Protein AF-A0A7C6TYR4-F1 (afdb_monomer)

Foldseek 3Di:
DPFDDPVRLVVLLVLQLQQKWWKFFDQQPFGDAIAIWGFADWDDDPPQKIKTKTKFFLVRHVNGLWIWIQGPVRDTWTWDKARDDCDPPRPRRMIMIITMDNDDTDHAHLCCLPPVDFDDDDWFFKKKWWWQADDPVRRGDIWPTWTQHDDDQFKGFIQTDDHGGSGNTFMATSVSHTFFGWDWDWDQDPNDTDTDTIIGGGSNNVSVCCVVCVVVPDADQQWDKDFPVVVQPDPQCVVRNPVSPPDHLCLKDPPPDAAIFGSDGGCVHQCPPFDDGSWGWQDKCNFGHRGPVSVCVSCPDPDAQDKIWTFTWGQDPVVRDIDTDITIGHRD

Sequence (332 aa):
RPKPTELEYQAMVEDLKLSTVTLIGYYMEFQFSLGSGMIFDKQPSKDGMYYYYVITNNHVVQSMTHVIVRTQQGNDEVGDIYAFPILETDKDDIAIIRFESAYDYPIIPILPYHDNQPIKLSIGQHVFAIGTPIQLDNFNLVSNLGIISDLNTFYISHTANINPGNSGGPLFSYDGTFIGINTQRVEVVDGETIYLVGDAIPANKAASIIRTRIKEVTPKLGIVIVPYDEFVAIDYEQDFGEKGEGFDPYDHLPKDAFGVVIIEVNSTRPSYGIIQRYDLIQKVNGIEVKNNTDVMNALGTIESGKTYQFEVVRFNEETNAFDTLQLEVVIP

pLDDT: mean 87.2, std 10.59, range [39.59, 98.62]

Secondary structure (DSSP, 8-state):
-PPPPHHHHHHHHHHHHTTEEEEEEEETTEEEEEEEEEEEEEEE-STT-EEEEEEE-HHHHTT-SEEEEEETTS-EEEEEEEEPP-BTTB----EEEEEEESS-------HHHHH--PPPP-TT-EEEEEE--SSTTSTTEEPPPEEEEEE-SS-EEE-S---TT-TTSEEEETTS-EEEEEEEEEEEETTEEEEEEEEEEEHHHHHHHHHHHGGG------EEEEEHHHHTT--HHHHHGGGTTT--GGGTS-TT--SEEEEEE-TTSTTBTTB-TT-EEEEETTEE-SSHHHHHHHH-S--TT-EEEEEEEEEETTTTEEEEEEEEEE--

Mean predicted aligned error: 7.5 Å

Structure (mmCIF, N/CA/C/O backbone):
data_AF-A0A7C6TYR4-F1
#
_entry.id   AF-A0A7C6TYR4-F1
#
loop_
_atom_site.group_PDB
_atom_site.id
_atom_site.type_symbol
_atom_site.label_atom_id
_atom_site.label_alt_id
_atom_site.label_comp_id
_atom_site.label_asym_id
_atom_site.label_entity_id
_atom_site.label_seq_id
_atom_site.pdbx_PDB_ins_code
_atom_site.Cartn_x
_atom_site.Cartn_y
_atom_site.Cartn_z
_atom_site.occupancy
_atom_site.B_iso_or_equiv
_atom_site.auth_seq_id
_atom_site.auth_comp_id
_atom_site.auth_asym_id
_atom_site.auth_atom_id
_atom_site.pdbx_PDB_model_num
ATOM 1 N N . ARG A 1 1 ? 19.433 -9.603 -26.015 1.00 55.12 1 ARG A N 1
ATOM 2 C CA . ARG A 1 1 ? 18.654 -10.363 -27.030 1.00 55.12 1 ARG A CA 1
ATOM 3 C C . ARG A 1 1 ? 18.623 -9.560 -28.337 1.00 55.12 1 ARG A C 1
ATOM 5 O O . ARG A 1 1 ? 18.984 -8.387 -28.268 1.00 55.12 1 ARG A O 1
ATOM 12 N N . PRO A 1 2 ? 18.302 -10.140 -29.514 1.00 64.69 2 PRO A N 1
ATOM 13 C CA . PRO A 1 2 ? 18.044 -9.335 -30.714 1.00 64.69 2 PRO A CA 1
ATOM 14 C C . PRO A 1 2 ? 16.911 -8.335 -30.448 1.00 64.69 2 PRO A C 1
ATOM 16 O O . PRO A 1 2 ? 16.045 -8.594 -29.615 1.00 64.69 2 PRO A O 1
ATOM 19 N N . LYS A 1 3 ? 16.961 -7.179 -31.118 1.00 71.12 3 LYS A N 1
ATOM 20 C CA . LYS A 1 3 ? 15.950 -6.126 -30.983 1.00 71.12 3 LYS A CA 1
ATOM 21 C C . LYS A 1 3 ? 14.588 -6.680 -31.450 1.00 71.12 3 LYS A C 1
ATOM 23 O O . LYS A 1 3 ? 14.558 -7.176 -32.578 1.00 71.12 3 LYS A O 1
ATOM 28 N N . PRO A 1 4 ? 13.510 -6.621 -30.643 1.00 78.88 4 PRO A N 1
ATOM 29 C CA . PRO A 1 4 ? 12.184 -7.035 -31.096 1.00 78.88 4 PRO A CA 1
ATOM 30 C C . PRO A 1 4 ? 11.742 -6.227 -32.321 1.00 78.88 4 PRO A C 1
ATOM 32 O O . PRO A 1 4 ? 12.123 -5.064 -32.495 1.00 78.88 4 PRO A O 1
ATOM 35 N N . THR A 1 5 ? 10.938 -6.854 -33.176 1.00 86.31 5 THR A N 1
ATOM 36 C CA . THR A 1 5 ? 10.133 -6.144 -34.175 1.00 86.31 5 THR A CA 1
ATOM 37 C C . THR A 1 5 ? 9.121 -5.233 -33.480 1.00 86.31 5 THR A C 1
ATOM 39 O O . THR A 1 5 ? 8.824 -5.405 -32.301 1.00 86.31 5 THR A O 1
ATOM 42 N N . GLU A 1 6 ? 8.550 -4.273 -34.209 1.00 85.56 6 GLU A N 1
ATOM 43 C CA . GLU A 1 6 ? 7.531 -3.381 -33.640 1.00 85.56 6 GLU A CA 1
ATOM 44 C C . GLU A 1 6 ? 6.328 -4.165 -33.095 1.00 85.56 6 GLU A C 1
ATOM 46 O O . GLU A 1 6 ? 5.860 -3.894 -31.998 1.00 85.56 6 GLU A O 1
ATOM 51 N N . LEU A 1 7 ? 5.869 -5.193 -33.816 1.00 88.50 7 LEU A N 1
ATOM 52 C CA . LEU A 1 7 ? 4.741 -6.015 -33.377 1.00 88.50 7 LEU A CA 1
ATOM 53 C C . LEU A 1 7 ? 5.070 -6.818 -32.110 1.00 88.50 7 LEU A C 1
ATOM 55 O O . LEU A 1 7 ? 4.246 -6.887 -31.203 1.00 88.50 7 LEU A O 1
ATOM 59 N N . GLU A 1 8 ? 6.270 -7.399 -32.034 1.00 89.12 8 GLU A N 1
ATOM 60 C CA . GLU A 1 8 ? 6.735 -8.105 -30.832 1.00 89.12 8 GLU A CA 1
ATOM 61 C C . GLU A 1 8 ? 6.879 -7.150 -29.644 1.00 89.12 8 GLU A C 1
ATOM 63 O O . GLU A 1 8 ? 6.535 -7.518 -28.525 1.00 89.12 8 GLU A O 1
ATOM 68 N N . TYR A 1 9 ? 7.347 -5.922 -29.884 1.00 88.81 9 TYR A N 1
ATOM 69 C CA . TYR A 1 9 ? 7.448 -4.894 -28.854 1.00 88.81 9 TYR A CA 1
ATOM 70 C C . TYR A 1 9 ? 6.066 -4.508 -28.316 1.00 88.81 9 TYR A C 1
ATOM 72 O O . TYR A 1 9 ? 5.871 -4.520 -27.104 1.00 88.81 9 TYR A O 1
ATOM 80 N N . GLN A 1 10 ? 5.094 -4.234 -29.191 1.00 89.69 10 GLN A N 1
ATOM 81 C CA . GLN A 1 10 ? 3.734 -3.882 -28.772 1.00 89.69 10 GLN A CA 1
ATOM 82 C C . GLN A 1 10 ? 3.059 -5.025 -28.002 1.00 89.69 10 GLN A C 1
ATOM 84 O O . GLN A 1 10 ? 2.484 -4.787 -26.945 1.00 89.69 10 GLN A O 1
ATOM 89 N N . ALA A 1 11 ? 3.180 -6.269 -28.477 1.00 91.75 11 ALA A N 1
ATOM 90 C CA . ALA A 1 11 ? 2.625 -7.431 -27.782 1.00 91.75 11 ALA A CA 1
ATOM 91 C C . ALA A 1 11 ? 3.249 -7.620 -26.389 1.00 91.75 11 ALA A C 1
ATOM 93 O O . ALA A 1 11 ? 2.534 -7.769 -25.404 1.00 91.75 11 ALA A O 1
ATOM 94 N N . MET A 1 12 ? 4.578 -7.530 -26.296 1.00 93.75 12 MET A N 1
ATOM 95 C CA . MET A 1 12 ? 5.297 -7.596 -25.023 1.00 93.75 12 MET A CA 1
ATOM 96 C C . MET A 1 12 ? 4.847 -6.493 -24.059 1.00 93.75 12 MET A C 1
ATOM 98 O O . MET A 1 12 ? 4.671 -6.744 -22.873 1.00 93.75 12 MET A O 1
ATOM 102 N N . VAL A 1 13 ? 4.673 -5.265 -24.548 1.00 92.75 13 VAL A N 1
ATOM 103 C CA . VAL A 1 13 ? 4.229 -4.139 -23.723 1.00 92.75 13 VAL A CA 1
ATOM 104 C C . VAL A 1 13 ? 2.817 -4.368 -23.181 1.00 92.75 13 VAL A C 1
ATOM 106 O O . VAL A 1 13 ? 2.594 -4.114 -22.000 1.00 92.75 13 VAL A O 1
ATOM 109 N N . GLU A 1 14 ? 1.886 -4.876 -23.992 1.00 91.94 14 GLU A N 1
ATOM 110 C CA . GLU A 1 14 ? 0.538 -5.216 -23.517 1.00 91.94 14 GLU A CA 1
ATOM 111 C C . GLU A 1 14 ? 0.560 -6.309 -22.442 1.00 91.94 14 GLU A C 1
ATOM 113 O O . GLU A 1 14 ? -0.128 -6.173 -21.433 1.00 91.94 14 GLU A O 1
ATOM 118 N N . ASP A 1 15 ? 1.411 -7.328 -22.583 1.00 92.19 15 ASP A N 1
ATOM 119 C CA . ASP A 1 15 ? 1.568 -8.364 -21.556 1.00 92.19 15 ASP A CA 1
ATOM 120 C C . ASP A 1 15 ? 2.122 -7.788 -20.238 1.00 92.19 15 ASP A C 1
ATOM 122 O O . ASP A 1 15 ? 1.647 -8.128 -19.154 1.00 92.19 15 ASP A O 1
ATOM 126 N N . LEU A 1 16 ? 3.103 -6.879 -20.308 1.00 94.19 16 LEU A N 1
ATOM 127 C CA . LEU A 1 16 ? 3.701 -6.246 -19.123 1.00 94.19 16 LEU A CA 1
ATOM 128 C C . LEU A 1 16 ? 2.722 -5.321 -18.385 1.00 94.19 16 LEU A C 1
ATOM 130 O O . LEU A 1 16 ? 2.797 -5.191 -17.157 1.00 94.19 16 LEU A O 1
ATOM 134 N N . LYS A 1 17 ? 1.784 -4.690 -19.102 1.00 93.12 17 LYS A N 1
ATOM 135 C CA . LYS A 1 17 ? 0.736 -3.871 -18.477 1.00 93.12 17 LYS A CA 1
ATOM 136 C C . LYS A 1 17 ? -0.173 -4.700 -17.567 1.00 93.12 17 LYS A C 1
ATOM 138 O O . LYS A 1 17 ? -0.639 -4.155 -16.568 1.00 93.12 17 LYS A O 1
ATOM 143 N N . LEU A 1 18 ? -0.378 -5.993 -17.849 1.00 92.69 18 LEU A N 1
ATOM 144 C CA . LEU A 1 18 ? -1.301 -6.842 -17.080 1.00 92.69 18 LEU A CA 1
ATOM 145 C C . LEU A 1 18 ? -0.809 -7.095 -15.650 1.00 92.69 18 LEU A C 1
ATOM 147 O O . LEU A 1 18 ? -1.617 -7.351 -14.759 1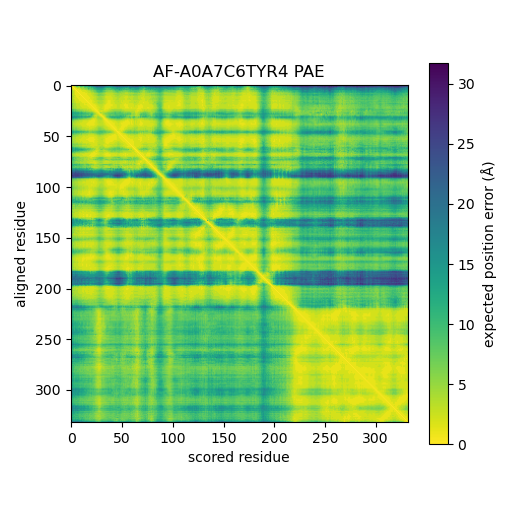.00 92.69 18 LEU A O 1
ATOM 151 N N . SER A 1 19 ? 0.503 -6.998 -15.425 1.00 94.50 19 SER A N 1
ATOM 152 C CA . SER A 1 19 ? 1.132 -7.066 -14.100 1.00 94.50 19 SER A CA 1
ATOM 153 C C . SER A 1 19 ? 1.354 -5.698 -13.457 1.00 94.50 19 SER A C 1
ATOM 155 O O . SER A 1 19 ? 1.846 -5.631 -12.331 1.00 94.50 19 SER A O 1
ATOM 157 N N . THR A 1 20 ? 1.035 -4.605 -14.151 1.00 94.38 20 THR A N 1
ATOM 158 C CA . THR A 1 20 ? 1.103 -3.252 -13.589 1.00 94.38 20 THR A CA 1
ATOM 159 C C . THR A 1 20 ? -0.261 -2.891 -13.008 1.00 94.38 20 THR A C 1
ATOM 161 O O . THR A 1 20 ? -1.301 -3.166 -13.608 1.00 94.38 20 THR A O 1
ATOM 164 N N . VAL A 1 21 ? -0.274 -2.300 -11.819 1.00 94.06 21 VAL A N 1
ATOM 165 C CA . VAL A 1 21 ? -1.504 -1.948 -11.102 1.00 94.06 21 VAL A CA 1
ATOM 166 C C . VAL A 1 21 ? -1.517 -0.475 -10.738 1.00 94.06 21 VAL A C 1
ATOM 168 O O . VAL A 1 21 ? -0.473 0.107 -10.440 1.00 94.06 21 VAL A O 1
ATOM 171 N N . THR A 1 22 ? -2.712 0.102 -10.699 1.00 92.69 22 THR A N 1
ATOM 172 C CA . THR A 1 22 ? -2.942 1.413 -10.092 1.00 92.69 22 THR A CA 1
ATOM 173 C C . THR A 1 22 ? -3.243 1.233 -8.619 1.00 92.69 22 THR A C 1
ATOM 175 O O . THR A 1 22 ? -4.045 0.384 -8.235 1.00 92.69 22 THR A O 1
ATOM 178 N N . LEU A 1 23 ? -2.626 2.070 -7.801 1.00 91.38 23 LEU A N 1
ATOM 179 C CA . LEU A 1 23 ? -2.849 2.135 -6.369 1.00 91.38 23 LEU A CA 1
ATOM 180 C C . LEU A 1 23 ? -3.659 3.385 -6.066 1.00 91.38 23 LEU A C 1
ATOM 182 O O . LEU A 1 23 ? -3.195 4.500 -6.305 1.00 91.38 23 LEU A O 1
ATOM 186 N N . ILE A 1 24 ? -4.868 3.191 -5.557 1.00 88.25 24 ILE A N 1
ATOM 187 C CA . ILE A 1 24 ? -5.759 4.271 -5.146 1.00 88.25 24 ILE A CA 1
ATOM 188 C C . ILE A 1 24 ? -5.741 4.311 -3.627 1.00 88.25 24 ILE A C 1
ATOM 190 O O . ILE A 1 24 ? -6.210 3.387 -2.963 1.00 88.25 24 ILE A O 1
ATOM 194 N N . GLY A 1 25 ? -5.137 5.362 -3.093 1.00 84.88 25 GLY A N 1
ATOM 195 C CA . GLY A 1 25 ? -4.937 5.538 -1.669 1.00 84.88 25 GLY A CA 1
ATOM 196 C C . GLY A 1 25 ? -6.060 6.299 -1.016 1.00 84.88 25 GLY A C 1
ATOM 197 O O . GLY A 1 25 ? -6.462 7.356 -1.508 1.00 84.88 25 GLY A O 1
ATOM 198 N N . TYR A 1 26 ? -6.481 5.800 0.135 1.00 82.19 26 TYR A N 1
ATOM 199 C CA . TYR A 1 26 ? -7.509 6.418 0.949 1.00 82.19 26 TYR A CA 1
ATOM 200 C C . TYR A 1 26 ? -6.983 6.685 2.351 1.00 82.19 26 TYR A C 1
ATOM 202 O O . TYR A 1 26 ? -6.320 5.837 2.959 1.00 82.19 26 TYR A O 1
ATOM 210 N N . TYR A 1 27 ? -7.314 7.855 2.880 1.00 80.44 27 TYR A N 1
ATOM 211 C CA . TYR A 1 27 ? -7.287 8.112 4.309 1.00 80.44 27 TYR A CA 1
ATOM 212 C C . TYR A 1 27 ? -8.732 8.091 4.798 1.00 80.44 27 TYR A C 1
ATOM 214 O O . TYR A 1 27 ? -9.521 8.929 4.369 1.00 80.44 27 TYR A O 1
ATOM 222 N N . MET A 1 28 ? -9.099 7.108 5.626 1.00 81.00 28 MET A N 1
ATOM 223 C CA . MET A 1 28 ? -10.504 6.820 5.937 1.00 81.00 28 MET A CA 1
ATOM 224 C C . MET A 1 28 ? -11.298 6.594 4.642 1.00 81.00 28 MET A C 1
ATOM 226 O O . MET A 1 28 ? -10.967 5.713 3.857 1.00 81.00 28 MET A O 1
ATOM 230 N N . GLU A 1 29 ? -12.311 7.412 4.379 1.00 77.75 29 GLU A N 1
ATOM 231 C CA . GLU A 1 29 ? -13.099 7.418 3.144 1.00 77.75 29 GLU A CA 1
ATOM 232 C C . GLU A 1 29 ? -12.621 8.430 2.104 1.00 77.75 29 GLU A C 1
ATOM 234 O O . GLU A 1 29 ? -13.081 8.430 0.960 1.00 77.75 29 GLU A O 1
ATOM 239 N N . PHE A 1 30 ? -11.653 9.269 2.458 1.00 79.69 30 PHE A N 1
ATOM 240 C CA . PHE A 1 30 ? -11.164 10.315 1.583 1.00 79.69 30 PHE A CA 1
ATOM 241 C C . PHE A 1 30 ? -10.085 9.754 0.667 1.00 79.69 30 PHE A C 1
ATOM 243 O O . PHE A 1 30 ? -8.964 9.455 1.083 1.00 79.69 30 PHE A O 1
ATOM 250 N N . GLN A 1 31 ? -10.409 9.629 -0.622 1.00 78.75 31 GLN A N 1
ATOM 251 C CA . GLN A 1 31 ? -9.391 9.349 -1.632 1.00 78.75 31 GLN A CA 1
ATOM 252 C C . GLN A 1 31 ? -8.350 10.474 -1.608 1.00 78.75 31 GLN A C 1
ATOM 254 O O . GLN A 1 31 ? -8.694 11.631 -1.870 1.00 78.75 31 GLN A O 1
ATOM 259 N N . PHE A 1 32 ? -7.097 10.109 -1.353 1.00 72.19 32 PHE A N 1
ATOM 260 C CA . PHE A 1 32 ? -6.009 11.036 -1.048 1.00 72.19 32 PHE A CA 1
ATOM 261 C C . PHE A 1 32 ? -4.815 10.908 -2.007 1.00 72.19 32 PHE A C 1
ATOM 263 O O . PHE A 1 32 ? -4.090 11.874 -2.221 1.00 72.19 32 PHE A O 1
ATOM 270 N N . SER A 1 33 ? -4.597 9.736 -2.612 1.00 77.69 33 SER A N 1
ATOM 271 C CA . SER A 1 33 ? -3.386 9.469 -3.401 1.00 77.69 33 SER A CA 1
ATOM 272 C C . SER A 1 33 ? -3.647 8.555 -4.600 1.00 77.69 33 SER A C 1
ATOM 274 O O . SER A 1 33 ? -4.550 7.716 -4.581 1.00 77.69 33 SER A O 1
ATOM 276 N N . LEU A 1 34 ? -2.839 8.727 -5.649 1.00 84.75 34 LEU A N 1
ATOM 277 C CA . LEU A 1 34 ? -2.741 7.829 -6.796 1.00 84.75 34 LEU A CA 1
ATOM 278 C C . LEU A 1 34 ? -1.271 7.486 -7.038 1.00 84.75 34 LEU A C 1
ATOM 280 O O . LEU A 1 34 ? -0.415 8.371 -7.091 1.00 84.75 34 LEU A O 1
ATOM 284 N N . GLY A 1 35 ? -0.993 6.206 -7.243 1.00 89.69 35 GLY A N 1
ATOM 285 C CA . GLY A 1 35 ? 0.321 5.718 -7.639 1.00 89.69 35 GLY A CA 1
ATOM 286 C C . GLY A 1 35 ? 0.225 4.451 -8.470 1.00 89.69 35 GLY A C 1
ATOM 287 O O . GLY A 1 35 ? -0.863 4.010 -8.843 1.00 89.69 35 GLY A O 1
ATOM 288 N N . SER A 1 36 ? 1.377 3.856 -8.748 1.00 93.44 36 SER A N 1
ATOM 289 C CA . SER A 1 36 ? 1.479 2.613 -9.506 1.00 93.44 36 SER A CA 1
ATOM 290 C C . SER A 1 36 ? 2.217 1.544 -8.708 1.00 93.44 36 SER A C 1
ATOM 292 O O . SER A 1 36 ? 2.930 1.830 -7.744 1.00 93.44 36 SER A O 1
ATOM 294 N N . GLY A 1 37 ? 2.056 0.294 -9.113 1.00 94.88 37 GLY A N 1
ATOM 295 C CA . GLY A 1 37 ? 2.785 -0.840 -8.566 1.00 94.88 37 GLY A CA 1
ATOM 296 C C . GLY A 1 37 ? 2.961 -1.942 -9.600 1.00 94.88 37 GLY A C 1
ATOM 297 O O . GLY A 1 37 ? 2.347 -1.916 -10.667 1.0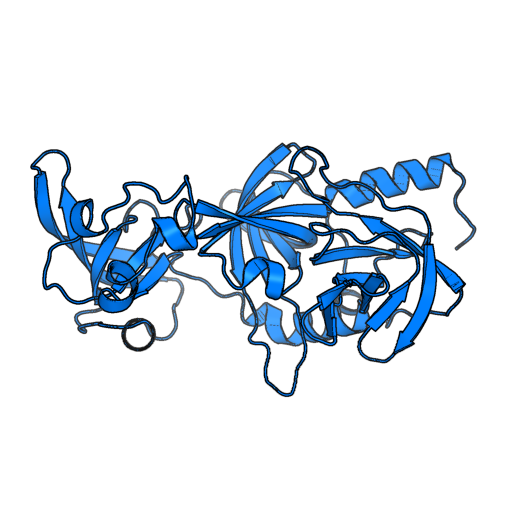0 94.88 37 GLY A O 1
ATOM 298 N N . MET A 1 38 ? 3.789 -2.931 -9.278 1.00 96.44 38 MET A N 1
ATOM 299 C CA . MET A 1 38 ? 3.993 -4.118 -10.109 1.00 96.44 38 MET A CA 1
ATOM 300 C C . MET A 1 38 ? 3.752 -5.389 -9.301 1.00 96.44 38 MET A C 1
ATOM 302 O O . MET A 1 38 ? 4.388 -5.589 -8.266 1.00 96.44 38 MET A O 1
ATOM 306 N N . ILE A 1 39 ? 2.879 -6.268 -9.793 1.00 96.31 39 ILE A N 1
ATOM 307 C CA . ILE A 1 39 ? 2.687 -7.613 -9.251 1.00 96.31 39 ILE A CA 1
ATOM 308 C C . ILE A 1 39 ? 3.944 -8.431 -9.561 1.00 96.31 39 ILE A C 1
ATOM 310 O O . ILE A 1 39 ? 4.238 -8.713 -10.726 1.00 96.31 39 ILE A O 1
ATOM 314 N N . PHE A 1 40 ? 4.688 -8.809 -8.523 1.00 95.00 40 PHE A N 1
ATOM 315 C CA . PHE A 1 40 ? 5.962 -9.515 -8.677 1.00 95.00 40 PHE A CA 1
ATOM 316 C C . PHE A 1 40 ? 5.932 -10.968 -8.213 1.00 95.00 40 PHE A C 1
ATOM 318 O O . PHE A 1 40 ? 6.788 -11.751 -8.619 1.00 95.00 40 PHE A O 1
ATOM 325 N N . ASP A 1 41 ? 4.962 -11.336 -7.378 1.00 93.69 41 ASP A N 1
ATOM 326 C CA . ASP A 1 41 ? 4.843 -12.689 -6.848 1.00 93.69 41 ASP A CA 1
ATOM 327 C C . ASP A 1 41 ? 3.382 -13.029 -6.535 1.00 93.69 41 ASP A C 1
ATOM 329 O O . ASP A 1 41 ? 2.539 -12.140 -6.359 1.00 93.69 41 ASP A O 1
ATOM 333 N N . LYS A 1 42 ? 3.084 -14.326 -6.456 1.00 93.56 42 LYS A N 1
ATOM 334 C CA . LYS A 1 42 ? 1.801 -14.839 -5.981 1.00 93.56 42 LYS A CA 1
ATOM 335 C C . LYS A 1 42 ? 1.977 -16.161 -5.245 1.00 93.56 42 LYS A C 1
ATOM 337 O O . LYS A 1 42 ? 2.768 -17.011 -5.647 1.00 93.56 42 LYS A O 1
ATOM 342 N N . GLN A 1 43 ? 1.174 -16.378 -4.213 1.00 90.75 43 GLN A N 1
ATOM 343 C CA . GLN A 1 43 ? 1.127 -17.638 -3.472 1.00 90.75 43 GLN A CA 1
ATOM 344 C C . GLN A 1 43 ? -0.318 -18.121 -3.319 1.00 90.75 43 GLN A C 1
ATOM 346 O O . GLN A 1 43 ? -1.223 -17.289 -3.227 1.00 90.75 43 GLN A O 1
ATOM 351 N N . PRO A 1 44 ? -0.562 -19.440 -3.261 1.00 90.12 44 PRO A N 1
ATOM 352 C CA . PRO A 1 44 ? -1.889 -19.961 -2.966 1.00 90.12 44 PRO A CA 1
ATOM 353 C C . PRO A 1 44 ? -2.437 -19.416 -1.642 1.00 90.12 44 PRO A C 1
ATOM 355 O O . PRO A 1 44 ? -1.711 -19.321 -0.648 1.00 90.12 44 PRO A O 1
ATOM 358 N N . SER A 1 45 ? -3.725 -19.093 -1.642 1.00 85.06 45 SER A N 1
ATOM 359 C CA . SER A 1 45 ? -4.529 -18.810 -0.457 1.00 85.06 45 SER A CA 1
ATOM 360 C C . SER A 1 45 ? -5.592 -19.907 -0.259 1.00 85.06 45 SER A C 1
ATOM 362 O O . SER A 1 45 ? -5.452 -21.024 -0.768 1.00 85.06 45 SER A O 1
ATOM 364 N N . LYS A 1 46 ? -6.635 -19.629 0.529 1.00 81.81 46 LYS A N 1
ATOM 365 C CA . LYS A 1 46 ? -7.783 -20.515 0.758 1.00 81.81 46 LYS A CA 1
ATOM 366 C C . LYS A 1 46 ? -8.730 -20.491 -0.449 1.00 81.81 46 LYS A C 1
ATOM 368 O O . LYS A 1 46 ? -8.653 -19.613 -1.300 1.00 81.81 46 LYS A O 1
ATOM 373 N N . ASP A 1 47 ? -9.579 -21.511 -0.549 1.00 86.25 47 ASP A N 1
ATOM 374 C CA . ASP A 1 47 ? -10.701 -21.577 -1.500 1.00 86.25 47 ASP A CA 1
ATOM 375 C C . ASP A 1 47 ? -10.346 -21.361 -2.986 1.00 86.25 47 ASP A C 1
ATOM 377 O O . ASP A 1 47 ? -11.168 -20.929 -3.788 1.00 86.25 47 ASP A O 1
ATOM 381 N N . GLY A 1 48 ? -9.113 -21.709 -3.374 1.00 84.56 48 GLY A N 1
ATOM 382 C CA . GLY A 1 48 ? -8.630 -21.567 -4.752 1.00 84.56 48 GLY A CA 1
ATOM 383 C C . GLY A 1 48 ? -8.208 -20.146 -5.136 1.00 84.56 48 GLY A C 1
ATOM 384 O O . GLY A 1 48 ? -7.938 -19.904 -6.310 1.00 84.56 48 GLY A O 1
ATOM 385 N N . MET A 1 49 ? -8.132 -19.226 -4.172 1.00 89.25 49 MET A N 1
ATOM 386 C CA . MET A 1 49 ? -7.636 -17.862 -4.359 1.00 89.25 49 MET A CA 1
ATOM 387 C C . MET A 1 49 ? -6.107 -17.799 -4.259 1.00 89.25 49 MET A C 1
ATOM 389 O O . MET A 1 49 ? -5.447 -18.740 -3.806 1.00 89.25 49 MET A O 1
ATOM 393 N N . TYR A 1 50 ? -5.536 -16.661 -4.644 1.00 91.31 50 TYR A N 1
ATOM 394 C CA . TYR A 1 50 ? -4.117 -16.352 -4.501 1.00 91.31 50 TYR A CA 1
ATOM 395 C C . TYR A 1 50 ? -3.923 -15.057 -3.719 1.00 91.31 50 TYR A C 1
ATOM 397 O O . TYR A 1 50 ? -4.628 -14.074 -3.939 1.00 91.31 50 TYR A O 1
ATOM 405 N N . TYR A 1 51 ? -2.910 -15.035 -2.854 1.00 90.19 51 TYR A N 1
ATOM 406 C CA . TYR A 1 51 ? -2.318 -13.780 -2.412 1.00 90.19 51 TYR A CA 1
ATOM 407 C C . TYR A 1 51 ? -1.348 -13.294 -3.478 1.00 90.19 51 TYR A C 1
ATOM 409 O O . TYR A 1 51 ? -0.412 -14.011 -3.835 1.00 90.19 51 TYR A O 1
ATOM 417 N N . TYR A 1 52 ? -1.546 -12.067 -3.931 1.00 93.19 52 TYR A N 1
ATOM 418 C CA . TYR A 1 52 ? -0.673 -11.363 -4.855 1.00 93.19 52 TYR A CA 1
ATOM 419 C C . TYR A 1 52 ? 0.173 -10.346 -4.105 1.00 93.19 52 TYR A C 1
ATOM 421 O O . TYR A 1 52 ? -0.313 -9.680 -3.190 1.00 93.19 52 TYR A O 1
ATOM 429 N N . TYR A 1 53 ? 1.430 -10.213 -4.517 1.00 93.44 53 TYR A N 1
ATOM 430 C CA . TYR A 1 53 ? 2.372 -9.257 -3.954 1.00 93.44 53 TYR A CA 1
ATOM 431 C C . TYR A 1 53 ? 2.729 -8.204 -4.988 1.00 93.44 53 TYR A C 1
ATOM 433 O O . TYR A 1 53 ? 3.231 -8.512 -6.069 1.00 93.44 53 TYR A O 1
ATOM 441 N N . VAL A 1 54 ? 2.488 -6.952 -4.626 1.00 94.94 54 VAL A N 1
ATOM 442 C CA . VAL A 1 54 ? 2.786 -5.772 -5.429 1.00 94.94 54 VAL A CA 1
ATOM 443 C C . VAL A 1 54 ? 3.950 -5.044 -4.789 1.00 94.94 54 VAL A C 1
ATOM 445 O O . VAL A 1 54 ? 3.941 -4.806 -3.583 1.00 94.94 54 VAL A O 1
ATOM 448 N N . ILE A 1 55 ? 4.937 -4.661 -5.587 1.00 94.12 55 ILE A N 1
ATOM 449 C CA . ILE A 1 55 ? 5.977 -3.731 -5.162 1.00 94.12 55 ILE A CA 1
ATOM 450 C C . ILE A 1 55 ? 5.629 -2.322 -5.637 1.00 94.12 55 ILE A C 1
ATOM 452 O O . ILE A 1 55 ? 5.135 -2.142 -6.751 1.00 94.12 55 ILE A O 1
ATOM 456 N N . THR A 1 56 ? 5.867 -1.333 -4.782 1.00 93.75 56 THR A N 1
ATOM 457 C CA . THR A 1 56 ? 5.653 0.090 -5.064 1.00 93.75 56 THR A CA 1
ATOM 458 C C . THR A 1 56 ? 6.628 0.941 -4.243 1.00 93.75 56 THR A C 1
ATOM 460 O O . THR A 1 56 ? 7.500 0.404 -3.552 1.00 93.75 56 THR A O 1
ATOM 463 N N . ASN A 1 57 ? 6.503 2.264 -4.309 1.00 90.31 57 ASN A N 1
ATOM 464 C CA . ASN A 1 57 ? 7.252 3.173 -3.455 1.00 90.31 57 ASN A CA 1
ATOM 465 C C . ASN A 1 57 ? 6.602 3.343 -2.080 1.00 90.31 57 ASN A C 1
ATOM 467 O O . ASN A 1 57 ? 5.381 3.289 -1.940 1.00 90.31 57 ASN A O 1
ATOM 471 N N . ASN A 1 58 ? 7.417 3.616 -1.062 1.00 87.19 58 ASN A N 1
ATOM 472 C CA . ASN A 1 58 ? 6.910 3.878 0.280 1.00 87.19 58 ASN A CA 1
ATOM 473 C C . ASN A 1 58 ? 6.114 5.187 0.323 1.00 87.19 58 ASN A C 1
ATOM 475 O O . ASN A 1 58 ? 5.021 5.214 0.880 1.00 87.19 58 ASN A O 1
ATOM 479 N N . HIS A 1 59 ? 6.602 6.249 -0.325 1.00 85.69 59 HIS A N 1
ATOM 480 C CA . HIS A 1 59 ? 5.910 7.543 -0.331 1.00 85.69 59 HIS A CA 1
ATOM 481 C C . HIS A 1 59 ? 4.527 7.495 -0.992 1.00 85.69 59 HIS A C 1
ATOM 483 O O . HIS A 1 59 ? 3.678 8.324 -0.676 1.00 85.69 59 HIS A O 1
ATOM 489 N N . VAL A 1 60 ? 4.289 6.528 -1.888 1.00 86.19 60 VAL A N 1
ATOM 490 C CA . VAL A 1 60 ? 2.971 6.318 -2.496 1.00 86.19 60 VAL A CA 1
ATOM 491 C C . VAL A 1 60 ? 1.973 5.906 -1.418 1.00 86.19 60 VAL A C 1
ATOM 493 O O . VAL A 1 60 ? 0.877 6.452 -1.382 1.00 86.19 60 VAL A O 1
ATOM 496 N N . VAL A 1 61 ? 2.363 5.001 -0.513 1.00 84.56 61 VAL A N 1
ATOM 497 C CA . VAL A 1 61 ? 1.452 4.337 0.435 1.00 84.56 61 VAL A CA 1
ATOM 498 C C . VAL A 1 61 ? 1.540 4.826 1.882 1.00 84.56 61 VAL A C 1
ATOM 500 O O . VAL A 1 61 ? 0.670 4.495 2.679 1.00 84.56 61 VAL A O 1
ATOM 503 N N . GLN A 1 62 ? 2.564 5.599 2.250 1.00 78.31 62 GLN A N 1
ATOM 504 C CA . GLN A 1 62 ? 2.889 5.912 3.653 1.00 78.31 62 GLN A CA 1
ATOM 505 C C . GLN A 1 62 ? 1.782 6.637 4.432 1.00 78.31 62 GLN A C 1
ATOM 507 O O . GLN A 1 62 ? 1.711 6.507 5.649 1.00 78.31 62 GLN A O 1
ATOM 512 N N . SER A 1 63 ? 0.933 7.399 3.741 1.00 74.19 63 SER A N 1
ATOM 513 C CA . SER A 1 63 ? -0.166 8.165 4.344 1.00 74.19 63 SER A CA 1
ATOM 514 C C . SER A 1 63 ? -1.529 7.499 4.138 1.00 74.19 63 SER A C 1
ATOM 516 O O . SER A 1 63 ? -2.553 8.073 4.496 1.00 74.19 63 SER A O 1
ATOM 518 N N . MET A 1 64 ? -1.564 6.312 3.526 1.00 79.38 64 MET A N 1
ATOM 519 C CA . MET A 1 64 ? -2.801 5.596 3.232 1.00 79.38 64 MET A CA 1
ATOM 520 C C . MET A 1 64 ? -3.202 4.699 4.406 1.00 79.38 64 MET A C 1
ATOM 522 O O . MET A 1 64 ? -2.387 3.973 4.971 1.00 79.38 64 MET A O 1
ATOM 526 N N . THR A 1 65 ? -4.492 4.702 4.717 1.00 75.69 65 THR A N 1
ATOM 527 C CA . THR A 1 65 ? -5.125 3.768 5.660 1.00 75.69 65 THR A CA 1
ATOM 528 C C . THR A 1 65 ? -5.451 2.453 4.959 1.00 75.69 65 THR A C 1
ATOM 530 O O . THR A 1 65 ? -5.133 1.375 5.454 1.00 75.69 65 THR A O 1
ATOM 533 N N . HIS A 1 66 ? -5.979 2.535 3.741 1.00 80.19 66 HIS A N 1
ATOM 534 C CA . HIS A 1 66 ? -6.123 1.401 2.848 1.00 80.19 66 HIS A CA 1
ATOM 535 C C . HIS A 1 66 ? -5.803 1.799 1.413 1.00 80.19 66 HIS A C 1
ATOM 537 O O . HIS A 1 66 ? -5.753 2.980 1.052 1.00 80.19 66 HIS A O 1
ATOM 543 N N . VAL A 1 67 ? -5.578 0.775 0.596 1.00 86.38 67 VAL A N 1
ATOM 544 C CA . VAL A 1 67 ? -5.311 0.918 -0.827 1.00 86.38 67 VAL A CA 1
ATOM 545 C C . VAL A 1 67 ? -6.259 0.025 -1.610 1.00 86.38 67 VAL A C 1
ATOM 547 O O . VAL A 1 67 ? -6.430 -1.153 -1.289 1.00 86.38 67 VAL A O 1
ATOM 550 N N . ILE A 1 68 ? -6.856 0.588 -2.653 1.00 88.75 68 ILE A N 1
ATOM 551 C CA . ILE A 1 68 ? -7.502 -0.189 -3.704 1.00 88.75 68 ILE A CA 1
ATOM 552 C C . ILE A 1 68 ? -6.472 -0.430 -4.799 1.00 88.75 68 ILE A C 1
ATOM 554 O O . ILE A 1 68 ? -5.871 0.505 -5.335 1.00 88.75 68 ILE A O 1
ATOM 558 N N . VAL A 1 69 ? -6.256 -1.701 -5.107 1.00 91.50 69 VAL A N 1
ATOM 559 C CA . VAL A 1 69 ? -5.409 -2.164 -6.197 1.00 91.50 69 VAL A CA 1
ATOM 560 C C . VAL A 1 69 ? -6.301 -2.375 -7.408 1.00 91.50 69 VAL A C 1
ATOM 562 O O . VAL A 1 69 ? -7.025 -3.365 -7.493 1.00 91.50 69 VAL A O 1
ATOM 565 N N . ARG A 1 70 ? -6.241 -1.441 -8.355 1.00 91.38 70 ARG A N 1
ATOM 566 C CA . ARG A 1 70 ? -6.951 -1.562 -9.625 1.00 91.38 70 ARG A CA 1
ATOM 567 C C . ARG A 1 70 ? -6.049 -2.207 -10.665 1.00 91.38 70 ARG A C 1
ATOM 569 O O . ARG A 1 70 ? -4.974 -1.693 -10.985 1.00 91.38 70 ARG A O 1
ATOM 576 N N . THR A 1 71 ? -6.490 -3.336 -11.199 1.00 89.31 71 THR A N 1
ATOM 577 C CA . THR A 1 71 ? -5.753 -4.106 -12.211 1.00 89.31 71 THR A CA 1
ATOM 578 C C . THR A 1 71 ? -6.122 -3.665 -13.628 1.00 89.31 71 THR A C 1
ATOM 580 O O . THR A 1 71 ? -7.184 -3.081 -13.847 1.00 89.31 71 THR A O 1
ATOM 583 N N . GLN A 1 72 ? -5.290 -3.983 -14.630 1.00 82.38 72 GLN A N 1
ATOM 584 C CA . GLN A 1 72 ? -5.623 -3.686 -16.035 1.00 82.38 72 GLN A CA 1
ATOM 585 C C . GLN A 1 72 ? -6.884 -4.430 -16.515 1.00 82.38 72 GLN A C 1
ATOM 587 O O . GLN A 1 72 ? -7.536 -4.002 -17.463 1.00 82.38 72 GLN A O 1
ATOM 592 N N . GLN A 1 73 ? -7.256 -5.526 -15.847 1.00 81.31 73 GLN A N 1
ATOM 593 C CA . GLN A 1 73 ? -8.497 -6.252 -16.126 1.00 81.31 73 GLN A CA 1
ATOM 594 C C . GLN A 1 73 ? -9.750 -5.499 -15.633 1.00 81.31 73 GLN A C 1
ATOM 596 O O . GLN A 1 73 ? -10.863 -5.942 -15.900 1.00 81.31 73 GLN A O 1
ATOM 601 N N . GLY A 1 74 ? -9.587 -4.360 -14.947 1.00 79.56 74 GLY A N 1
ATOM 602 C CA . GLY A 1 74 ? -10.679 -3.522 -14.441 1.00 79.56 74 GLY A CA 1
ATOM 603 C C . GLY A 1 74 ? -11.209 -3.940 -13.069 1.00 79.56 74 GLY A C 1
ATOM 604 O O . GLY A 1 74 ? -12.185 -3.361 -12.601 1.00 79.56 74 GLY A O 1
ATOM 605 N N . ASN A 1 75 ? -10.574 -4.922 -12.427 1.00 85.50 75 ASN A N 1
ATOM 606 C CA . ASN A 1 75 ? -10.940 -5.367 -11.086 1.00 85.50 75 ASN A CA 1
ATOM 607 C C . ASN A 1 75 ? -10.306 -4.469 -10.023 1.00 85.50 75 ASN A C 1
ATOM 609 O O . ASN A 1 75 ? -9.127 -4.117 -10.146 1.00 85.50 75 ASN A O 1
ATOM 613 N N . ASP A 1 76 ? -11.079 -4.192 -8.975 1.00 88.69 76 ASP A N 1
ATOM 614 C CA . ASP A 1 76 ? -10.647 -3.499 -7.765 1.00 88.69 76 ASP A CA 1
ATOM 615 C C . ASP A 1 76 ? -10.499 -4.496 -6.625 1.00 88.69 76 ASP A C 1
ATOM 617 O O . ASP A 1 76 ? -11.471 -5.127 -6.212 1.00 88.69 76 ASP A O 1
ATOM 621 N N . GLU A 1 77 ? -9.281 -4.611 -6.111 1.00 86.81 77 GLU A N 1
ATOM 622 C CA . GLU A 1 77 ? -8.946 -5.493 -4.998 1.00 86.81 77 GLU A CA 1
ATOM 623 C C . GLU A 1 77 ? -8.534 -4.650 -3.790 1.00 86.81 77 GLU A C 1
ATOM 625 O O . GLU A 1 77 ? -7.772 -3.690 -3.919 1.00 86.81 77 GLU A O 1
ATOM 630 N N . VAL A 1 78 ? -8.996 -5.005 -2.593 1.00 83.44 78 VAL A N 1
ATOM 631 C CA . VAL A 1 78 ? -8.554 -4.329 -1.366 1.00 83.44 78 VAL A CA 1
ATOM 632 C C . VAL A 1 78 ? -7.191 -4.887 -0.959 1.00 83.44 78 VAL A C 1
ATOM 634 O O . VAL A 1 78 ? -7.034 -6.091 -0.748 1.00 83.44 78 VAL A O 1
ATOM 637 N N . GLY A 1 79 ? -6.190 -4.012 -0.870 1.00 80.19 79 GLY A N 1
ATOM 638 C CA . GLY A 1 79 ? -4.817 -4.379 -0.539 1.00 80.19 79 GLY A CA 1
ATOM 639 C C . GLY A 1 79 ? -4.418 -4.016 0.889 1.00 80.19 79 GLY A C 1
ATOM 640 O O . GLY A 1 79 ? -4.751 -2.951 1.403 1.00 80.19 79 GLY A O 1
ATOM 641 N N . ASP A 1 80 ? -3.622 -4.877 1.520 1.00 77.38 80 ASP A N 1
ATOM 642 C CA . ASP A 1 80 ? -2.886 -4.554 2.737 1.00 77.38 80 ASP A CA 1
ATOM 643 C C . ASP A 1 80 ? -1.560 -3.906 2.418 1.00 77.38 80 ASP A C 1
ATOM 645 O O . ASP A 1 80 ? -0.751 -4.439 1.657 1.00 77.38 80 ASP A O 1
ATOM 649 N N . ILE A 1 81 ? -1.294 -2.813 3.115 1.00 79.12 81 ILE A N 1
ATOM 650 C CA . ILE A 1 81 ? -0.047 -2.082 2.997 1.00 79.12 81 ILE A CA 1
ATOM 651 C C . ILE A 1 81 ? 0.978 -2.659 3.984 1.00 79.12 81 ILE A C 1
ATOM 653 O O . ILE A 1 81 ? 0.741 -2.797 5.191 1.00 79.12 81 ILE A O 1
ATOM 657 N N . TYR A 1 82 ? 2.149 -2.994 3.457 1.00 75.50 82 TYR A N 1
ATOM 658 C CA . TYR A 1 82 ? 3.371 -3.317 4.186 1.00 75.50 82 TYR A CA 1
ATOM 659 C C . TYR A 1 82 ? 4.437 -2.301 3.770 1.00 75.50 82 TYR A C 1
ATOM 661 O O . TYR A 1 82 ? 5.289 -2.549 2.916 1.00 75.50 82 TYR A O 1
ATOM 669 N N . ALA A 1 83 ? 4.323 -1.114 4.360 1.00 69.50 83 ALA A N 1
ATOM 670 C CA . ALA A 1 83 ? 5.284 -0.029 4.244 1.00 69.50 83 ALA A CA 1
ATOM 671 C C . ALA A 1 83 ? 6.471 -0.299 5.178 1.00 69.50 83 ALA A C 1
ATOM 673 O O . ALA A 1 83 ? 6.275 -0.583 6.364 1.00 69.50 83 ALA A O 1
ATOM 674 N N . PHE A 1 84 ? 7.694 -0.238 4.652 1.00 66.38 84 PHE A N 1
ATOM 675 C CA . PHE A 1 84 ? 8.898 -0.428 5.458 1.00 66.38 84 PHE A CA 1
ATOM 676 C C . PHE A 1 84 ? 9.432 0.937 5.899 1.00 66.38 84 PHE A C 1
ATOM 678 O O . PHE A 1 84 ? 9.484 1.854 5.079 1.00 66.38 84 PHE A O 1
ATOM 685 N N . PRO A 1 85 ? 9.830 1.104 7.175 1.00 55.34 85 PRO A N 1
ATOM 686 C CA . PRO A 1 85 ? 10.333 2.381 7.658 1.00 55.34 85 PRO A CA 1
ATOM 687 C C . PRO A 1 85 ? 11.525 2.852 6.825 1.00 55.34 85 PRO A C 1
ATOM 689 O O . PRO A 1 85 ? 12.493 2.108 6.649 1.00 55.34 85 PRO A O 1
ATOM 692 N N . ILE A 1 86 ? 11.476 4.106 6.381 1.00 57.38 86 ILE A N 1
ATOM 693 C CA . ILE A 1 86 ? 12.642 4.808 5.849 1.00 57.38 86 ILE A CA 1
ATOM 694 C C . ILE A 1 86 ? 13.503 5.162 7.065 1.00 57.38 86 ILE A C 1
ATOM 696 O O . ILE A 1 86 ? 13.195 6.096 7.804 1.00 57.38 86 ILE A O 1
ATOM 700 N N . LEU A 1 87 ? 14.541 4.372 7.342 1.00 47.56 87 LEU A N 1
ATOM 701 C CA . LEU A 1 87 ? 15.510 4.722 8.382 1.00 47.56 87 LEU A CA 1
ATOM 702 C C . LEU A 1 87 ? 16.358 5.895 7.875 1.00 47.56 87 LEU A C 1
ATOM 704 O O . LEU A 1 87 ? 16.647 5.973 6.685 1.00 47.56 87 LEU A O 1
ATOM 708 N N . GLU A 1 88 ? 16.828 6.778 8.759 1.00 39.69 88 GLU A N 1
ATOM 709 C CA . GLU A 1 88 ? 17.679 7.922 8.367 1.00 39.69 88 GLU A CA 1
ATOM 710 C C . GLU A 1 88 ? 18.918 7.505 7.541 1.00 39.69 88 GLU A C 1
ATOM 712 O O . GLU A 1 88 ? 19.451 8.294 6.758 1.00 39.69 88 GLU A O 1
ATOM 717 N N . THR A 1 89 ? 19.353 6.246 7.679 1.00 39.59 89 THR A N 1
ATOM 718 C CA . THR A 1 89 ? 20.463 5.629 6.940 1.00 39.59 89 THR A CA 1
ATOM 719 C C . THR A 1 89 ? 20.048 4.856 5.681 1.00 39.59 89 THR A C 1
ATOM 721 O O . THR A 1 89 ? 20.895 4.670 4.810 1.00 39.59 89 THR A O 1
ATOM 724 N N . ASP A 1 90 ? 18.782 4.439 5.559 1.00 50.69 90 ASP A N 1
ATOM 725 C CA . ASP A 1 90 ? 18.238 3.686 4.420 1.00 50.69 90 ASP A CA 1
ATOM 726 C C . ASP A 1 90 ? 17.151 4.512 3.727 1.00 50.69 90 ASP A C 1
ATOM 728 O O . ASP A 1 90 ? 15.979 4.509 4.102 1.00 50.69 90 ASP A O 1
ATOM 732 N N . LYS A 1 91 ? 17.547 5.210 2.659 1.00 58.25 91 LYS A N 1
ATOM 733 C CA . LYS A 1 91 ? 16.631 5.872 1.715 1.00 58.25 91 LYS A CA 1
ATOM 734 C C . LYS A 1 91 ? 15.992 4.839 0.783 1.00 58.25 91 LYS A C 1
ATOM 736 O O . LYS A 1 91 ? 16.170 4.881 -0.438 1.00 58.25 91 LYS A O 1
ATOM 741 N N . ASP A 1 92 ? 15.327 3.857 1.370 1.00 74.94 92 ASP A N 1
ATOM 742 C CA . ASP A 1 92 ? 14.708 2.747 0.660 1.00 74.94 92 ASP A CA 1
ATOM 743 C C . ASP A 1 92 ? 13.223 3.042 0.512 1.00 74.94 92 ASP A C 1
ATOM 745 O O . ASP A 1 92 ? 12.391 2.630 1.309 1.00 74.94 92 ASP A O 1
ATOM 749 N N . ASP A 1 93 ? 12.901 3.813 -0.522 1.00 84.62 93 ASP A N 1
ATOM 750 C CA . ASP A 1 93 ? 11.536 4.192 -0.873 1.00 84.62 93 ASP A CA 1
ATOM 751 C C . ASP A 1 93 ? 10.796 3.014 -1.537 1.00 84.62 93 ASP A C 1
ATOM 753 O O . ASP A 1 93 ? 10.443 3.056 -2.713 1.00 84.62 93 ASP A O 1
ATOM 757 N N . ILE A 1 94 ? 10.622 1.922 -0.787 1.00 87.81 94 ILE A N 1
ATOM 758 C CA . ILE A 1 94 ? 9.991 0.670 -1.216 1.00 87.81 94 ILE A CA 1
ATOM 759 C C . ILE A 1 94 ? 8.930 0.245 -0.204 1.00 87.81 94 ILE A C 1
ATOM 761 O O . ILE A 1 94 ? 9.186 0.185 0.997 1.00 87.81 94 ILE A O 1
ATOM 765 N N . ALA A 1 95 ? 7.766 -0.144 -0.712 1.00 89.75 95 ALA A N 1
ATOM 766 C CA . ALA A 1 95 ? 6.718 -0.811 0.045 1.00 89.75 95 ALA A CA 1
ATOM 767 C C . ALA A 1 95 ? 6.200 -2.037 -0.711 1.00 89.75 95 ALA A C 1
ATOM 769 O O . ALA A 1 95 ? 6.342 -2.151 -1.933 1.00 89.75 95 ALA A O 1
ATOM 770 N N . ILE A 1 96 ? 5.593 -2.957 0.036 1.00 91.31 96 ILE A N 1
ATOM 771 C CA . ILE A 1 96 ? 4.894 -4.118 -0.510 1.00 91.31 96 ILE A CA 1
ATOM 772 C C . ILE A 1 96 ? 3.410 -3.970 -0.197 1.00 91.31 96 ILE A C 1
ATOM 774 O O . ILE A 1 96 ? 3.034 -3.645 0.925 1.00 91.31 96 ILE A O 1
ATOM 778 N N . ILE A 1 97 ? 2.559 -4.239 -1.178 1.00 90.62 97 ILE A N 1
ATOM 779 C CA . ILE A 1 97 ? 1.126 -4.424 -0.965 1.00 90.62 97 ILE A CA 1
ATOM 780 C C . ILE A 1 97 ? 0.807 -5.896 -1.179 1.00 90.62 97 ILE A C 1
ATOM 782 O O . ILE A 1 97 ? 1.340 -6.523 -2.095 1.00 90.62 97 ILE A O 1
ATOM 786 N N . ARG A 1 98 ? -0.065 -6.451 -0.339 1.00 89.75 98 ARG A N 1
ATOM 787 C CA . ARG A 1 98 ? -0.624 -7.788 -0.537 1.00 89.75 98 ARG A CA 1
ATOM 788 C C . ARG A 1 98 ? -2.130 -7.691 -0.691 1.00 89.75 98 ARG A C 1
ATOM 790 O O . ARG A 1 98 ? -2.782 -7.174 0.205 1.00 89.75 98 ARG A O 1
ATOM 797 N N . PHE A 1 99 ? -2.680 -8.247 -1.757 1.00 89.06 99 PHE A N 1
ATOM 798 C CA . PHE A 1 99 ? -4.127 -8.406 -1.918 1.00 89.06 99 PHE A CA 1
ATOM 799 C C . PHE A 1 99 ? -4.457 -9.870 -2.214 1.00 89.06 99 PHE A C 1
ATOM 801 O O . PHE A 1 99 ? -3.574 -10.646 -2.585 1.00 89.06 99 PHE A O 1
ATOM 808 N N . GLU A 1 100 ? -5.701 -10.271 -1.991 1.00 88.12 100 GLU A N 1
ATOM 809 C CA . GLU A 1 100 ? -6.181 -11.628 -2.254 1.00 88.12 100 GLU A CA 1
ATOM 810 C C . GLU A 1 100 ? -7.190 -11.591 -3.396 1.00 88.12 100 GLU A C 1
ATOM 812 O O . GLU A 1 100 ? -8.055 -10.724 -3.407 1.00 88.12 100 GLU A O 1
ATOM 817 N N . SER A 1 101 ? -7.079 -12.504 -4.360 1.00 89.88 101 SER A N 1
ATOM 818 C CA . SER A 1 101 ? -8.000 -12.545 -5.495 1.00 89.88 101 SER A CA 1
ATOM 819 C C . SER A 1 101 ? -8.197 -13.957 -6.037 1.00 89.88 101 SER A C 1
ATOM 821 O O . SER A 1 101 ? -7.305 -14.805 -5.961 1.00 89.88 101 SER A O 1
ATOM 823 N N . ALA A 1 102 ? -9.382 -14.200 -6.597 1.00 90.31 102 ALA A N 1
ATOM 824 C CA . ALA A 1 102 ? -9.692 -15.397 -7.378 1.00 90.31 102 ALA A CA 1
ATOM 825 C C . ALA A 1 102 ? -9.338 -15.234 -8.869 1.00 90.31 102 ALA A C 1
ATOM 827 O O . ALA A 1 102 ? -9.317 -16.221 -9.606 1.00 90.31 102 ALA A O 1
ATOM 828 N N . TYR A 1 103 ? -9.086 -14.002 -9.323 1.00 90.94 103 TYR A N 1
ATOM 829 C CA . TYR A 1 103 ? -8.647 -13.728 -10.686 1.00 90.94 103 TYR A CA 1
ATOM 830 C C . TYR A 1 103 ? -7.178 -14.097 -10.856 1.00 90.94 103 TYR A C 1
ATOM 832 O O . TYR A 1 103 ? -6.371 -13.904 -9.949 1.00 90.94 103 TYR A O 1
ATOM 840 N N . ASP A 1 104 ? -6.827 -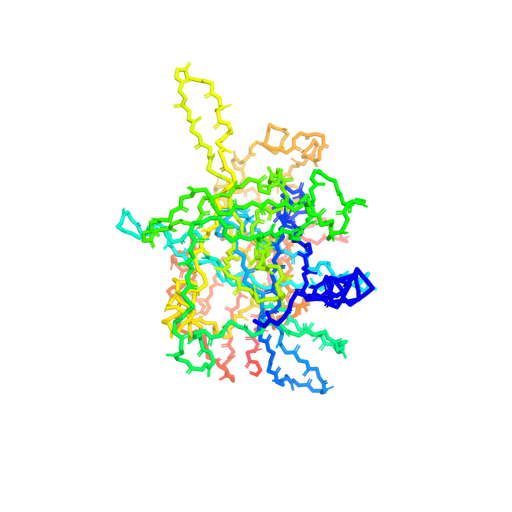14.593 -12.044 1.00 91.06 104 ASP A N 1
ATOM 841 C CA . ASP A 1 104 ? -5.437 -14.879 -12.371 1.00 91.06 104 ASP A CA 1
ATOM 842 C C . ASP A 1 104 ? -4.764 -13.658 -13.004 1.00 91.06 104 ASP A C 1
ATOM 844 O O . ASP A 1 104 ? -4.993 -13.323 -14.171 1.00 91.06 104 ASP A O 1
ATOM 848 N N . TYR A 1 105 ? -3.919 -12.995 -12.217 1.00 93.44 105 TYR A N 1
ATOM 849 C CA . TYR A 1 105 ? -3.066 -11.917 -12.701 1.00 93.44 105 TYR A CA 1
ATOM 850 C C . TYR A 1 105 ? -1.666 -12.437 -13.072 1.00 93.44 105 TYR A C 1
ATOM 852 O O . TYR A 1 105 ? -1.064 -13.204 -12.303 1.00 93.44 105 TYR A O 1
ATOM 860 N N . PRO A 1 106 ? -1.106 -12.022 -14.225 1.00 93.94 106 PRO A N 1
ATOM 861 C CA . PRO A 1 106 ? 0.290 -12.283 -14.555 1.00 93.94 106 PRO A CA 1
ATOM 862 C C . PRO A 1 106 ? 1.230 -11.645 -13.527 1.00 93.94 106 PRO A C 1
ATOM 864 O O . PRO A 1 106 ? 0.927 -10.590 -12.965 1.00 93.94 106 PRO A O 1
ATOM 867 N N . ILE A 1 107 ? 2.401 -12.248 -13.322 1.00 94.88 107 ILE A N 1
ATOM 868 C CA . ILE A 1 107 ? 3.449 -11.717 -12.439 1.00 94.88 107 ILE A CA 1
ATOM 869 C C . ILE A 1 107 ? 4.705 -11.392 -13.245 1.00 94.88 107 ILE A C 1
ATOM 871 O O . ILE A 1 107 ? 5.042 -12.110 -14.190 1.00 94.88 107 ILE A O 1
ATOM 875 N N . ILE A 1 108 ? 5.435 -10.360 -12.827 1.00 94.56 108 ILE A N 1
ATOM 876 C CA . ILE A 1 108 ? 6.758 -10.040 -13.366 1.00 94.56 108 ILE A CA 1
ATOM 877 C C . ILE A 1 108 ? 7.811 -10.397 -12.317 1.00 94.56 108 ILE A C 1
ATOM 879 O O . ILE A 1 108 ? 7.928 -9.700 -11.306 1.00 94.56 108 ILE A O 1
ATOM 883 N N . PRO A 1 109 ? 8.613 -11.453 -12.538 1.00 90.12 109 PRO A N 1
ATOM 884 C CA . PRO A 1 109 ? 9.608 -11.857 -11.565 1.00 90.12 109 PRO A CA 1
ATOM 885 C C . PRO A 1 109 ? 10.681 -10.778 -11.442 1.00 90.12 109 PRO A C 1
ATOM 887 O O . PRO A 1 109 ? 11.261 -10.312 -12.427 1.00 90.12 109 PRO A O 1
ATOM 890 N N . ILE A 1 110 ? 11.021 -10.437 -10.206 1.00 88.12 110 ILE A N 1
ATOM 891 C CA . ILE A 1 110 ? 12.194 -9.616 -9.929 1.00 88.12 110 ILE A CA 1
ATOM 892 C C . ILE A 1 110 ? 13.402 -10.541 -10.058 1.00 88.12 110 ILE A C 1
ATOM 894 O O . ILE A 1 110 ? 13.699 -11.295 -9.138 1.00 88.12 110 ILE A O 1
ATOM 898 N N . LEU A 1 111 ? 14.071 -10.531 -11.217 1.00 84.00 111 LEU A N 1
ATOM 899 C CA . LEU A 1 111 ? 15.083 -11.542 -11.554 1.00 84.00 111 LEU A CA 1
ATOM 900 C C . LEU A 1 111 ? 16.094 -11.777 -10.430 1.00 84.00 111 LEU A C 1
ATOM 902 O O . LEU A 1 111 ? 16.109 -12.896 -9.920 1.00 84.00 111 LEU A O 1
ATOM 906 N N . PRO A 1 112 ? 16.798 -10.755 -9.894 1.00 80.69 112 PRO A N 1
ATOM 907 C CA . PRO A 1 112 ? 17.770 -11.016 -8.844 1.00 80.69 112 PRO A CA 1
ATOM 908 C C . PRO A 1 112 ? 17.130 -11.670 -7.616 1.00 80.69 112 PRO A C 1
ATOM 910 O O . PRO A 1 112 ? 17.782 -12.477 -6.967 1.00 80.69 112 PRO A O 1
ATOM 913 N N . TYR A 1 113 ? 15.860 -11.398 -7.303 1.00 79.25 113 TYR A N 1
ATOM 914 C CA . TYR A 1 113 ? 15.146 -12.049 -6.203 1.00 79.25 113 TYR A CA 1
ATOM 915 C C . TYR A 1 113 ? 14.940 -13.554 -6.453 1.00 79.25 113 TYR A C 1
ATOM 917 O O . TYR A 1 113 ? 15.212 -14.343 -5.548 1.00 79.25 113 TYR A O 1
ATOM 925 N N . HIS A 1 114 ? 14.557 -13.956 -7.668 1.00 73.19 114 HIS A N 1
ATOM 926 C CA . HIS A 1 114 ? 14.242 -15.353 -7.999 1.00 73.19 114 HIS A CA 1
ATOM 927 C C . HIS A 1 114 ? 15.435 -16.185 -8.505 1.00 73.19 114 HIS A C 1
ATOM 929 O O . HIS A 1 114 ? 15.459 -17.395 -8.283 1.00 73.19 114 HIS A O 1
ATOM 935 N N . ASP A 1 115 ? 16.425 -15.580 -9.168 1.00 76.94 115 ASP A N 1
ATOM 936 C CA . ASP A 1 115 ? 17.527 -16.293 -9.839 1.00 76.94 115 ASP A CA 1
ATOM 937 C C . ASP A 1 115 ? 18.928 -15.987 -9.272 1.00 76.94 115 ASP A C 1
ATOM 939 O O . ASP A 1 115 ? 19.916 -16.603 -9.681 1.00 76.94 115 ASP A O 1
ATOM 943 N N . ASN A 1 116 ? 19.022 -15.074 -8.294 1.00 76.50 116 ASN A N 1
ATOM 944 C CA . ASN A 1 116 ? 20.273 -14.585 -7.702 1.00 76.50 116 ASN A CA 1
ATOM 945 C C . ASN A 1 116 ? 21.288 -14.013 -8.714 1.00 76.50 116 ASN A C 1
ATOM 947 O O . ASN A 1 116 ? 22.461 -13.843 -8.368 1.00 76.50 116 ASN A O 1
ATOM 951 N N . GLN A 1 117 ? 20.871 -13.677 -9.934 1.00 83.00 117 GLN A N 1
ATOM 952 C CA . GLN A 1 117 ? 21.712 -13.045 -10.941 1.00 83.00 117 GLN A CA 1
ATOM 953 C C . GLN A 1 117 ? 21.455 -11.536 -10.975 1.00 83.00 117 GLN A C 1
ATOM 955 O O . GLN A 1 117 ? 20.359 -11.089 -11.308 1.00 83.00 117 GLN A O 1
ATOM 960 N N . PRO A 1 118 ? 22.456 -10.705 -10.631 1.00 85.50 118 PRO A N 1
ATOM 961 C CA . PRO A 1 118 ? 22.288 -9.264 -10.695 1.00 85.50 118 PRO A CA 1
ATOM 962 C C . PRO A 1 118 ? 22.159 -8.805 -12.149 1.00 85.50 118 PRO A C 1
ATOM 964 O O . PRO A 1 118 ? 22.936 -9.202 -13.024 1.00 85.50 118 PRO A O 1
ATOM 967 N N . ILE A 1 119 ? 21.220 -7.896 -12.386 1.00 89.00 119 ILE A N 1
ATOM 968 C CA . ILE A 1 119 ? 21.039 -7.244 -13.679 1.00 89.00 119 ILE A CA 1
ATOM 969 C C . ILE A 1 119 ? 22.193 -6.263 -13.892 1.00 89.00 119 ILE A C 1
ATOM 971 O O . ILE A 1 119 ? 22.492 -5.434 -13.028 1.00 89.00 119 ILE A O 1
ATOM 975 N N . LYS A 1 120 ? 22.845 -6.357 -15.054 1.00 89.88 120 LYS A N 1
ATOM 976 C CA . LYS A 1 120 ? 23.890 -5.422 -15.482 1.00 89.88 120 LYS A CA 1
ATOM 977 C C . LYS A 1 120 ? 23.283 -4.357 -16.385 1.00 89.88 120 LYS A C 1
ATOM 979 O O . LYS A 1 120 ? 22.805 -4.668 -17.474 1.00 89.88 120 LYS A O 1
ATOM 984 N N . LEU A 1 121 ? 23.350 -3.111 -15.934 1.00 92.62 121 LEU A N 1
ATOM 985 C CA . LEU A 1 121 ? 22.858 -1.952 -16.669 1.00 92.62 121 LEU A CA 1
ATOM 986 C C . LEU A 1 121 ? 24.012 -1.198 -17.325 1.00 92.62 121 LEU A C 1
ATOM 988 O O . LEU A 1 121 ? 25.172 -1.319 -16.926 1.00 92.62 121 LEU A O 1
ATOM 992 N N . SER A 1 122 ? 23.708 -0.438 -18.367 1.00 93.69 122 SER A N 1
ATOM 993 C CA . SER A 1 122 ? 24.681 0.410 -19.054 1.00 93.69 122 SER A CA 1
ATOM 994 C C . SER A 1 122 ? 24.022 1.702 -19.511 1.00 93.69 122 SER A C 1
ATOM 996 O O . SER A 1 122 ? 22.897 1.687 -20.008 1.00 93.69 122 SER A O 1
ATOM 998 N N . ILE A 1 123 ? 24.744 2.813 -19.371 1.00 95.94 123 ILE A N 1
ATOM 999 C CA . ILE A 1 123 ? 24.324 4.110 -19.909 1.00 95.94 123 ILE A CA 1
ATOM 1000 C C . ILE A 1 123 ? 24.076 3.966 -21.420 1.00 95.94 123 ILE A C 1
ATOM 1002 O O . ILE A 1 123 ? 24.826 3.283 -22.122 1.00 95.94 123 ILE A O 1
ATOM 1006 N N . GLY A 1 124 ? 22.995 4.574 -21.909 1.00 94.44 124 GLY A N 1
ATOM 1007 C CA . GLY A 1 124 ? 22.535 4.481 -23.295 1.00 94.44 124 GLY A CA 1
ATOM 1008 C C . GLY A 1 124 ? 21.617 3.291 -23.599 1.00 94.44 124 GLY A C 1
ATOM 1009 O O . GLY A 1 124 ? 21.115 3.193 -24.718 1.00 94.44 124 GLY A O 1
ATOM 1010 N N . GLN A 1 125 ? 21.359 2.391 -22.640 1.00 94.50 125 GLN A N 1
ATOM 1011 C CA . GLN A 1 125 ? 20.331 1.357 -22.808 1.00 94.50 125 GLN A CA 1
ATOM 1012 C C . GLN A 1 125 ? 18.945 1.991 -22.924 1.00 94.50 125 GLN A C 1
ATOM 1014 O O . GLN A 1 125 ? 18.606 2.886 -22.155 1.00 94.50 125 GLN A O 1
ATOM 1019 N N . HIS A 1 126 ? 18.149 1.502 -23.875 1.00 95.00 126 HIS A N 1
ATOM 1020 C CA . HIS A 1 126 ? 16.779 1.957 -24.073 1.00 95.00 126 HIS A CA 1
ATOM 1021 C C . HIS A 1 126 ? 15.857 1.416 -22.980 1.00 95.00 126 HIS A C 1
ATOM 1023 O O . HIS A 1 126 ? 15.923 0.227 -22.649 1.00 95.00 126 HIS A O 1
ATOM 1029 N N . VAL A 1 127 ? 14.987 2.282 -22.464 1.00 95.69 127 VAL A N 1
ATOM 1030 C CA . VAL A 1 127 ? 14.079 1.985 -21.351 1.00 95.69 127 VAL A CA 1
ATOM 1031 C C . VAL A 1 127 ? 12.706 2.610 -21.565 1.00 95.69 127 VAL A C 1
ATOM 1033 O O . VAL A 1 127 ? 12.586 3.624 -22.253 1.00 95.69 127 VAL A O 1
ATOM 1036 N N . PHE A 1 128 ? 11.679 2.026 -20.964 1.00 94.75 128 PHE A N 1
ATOM 1037 C CA . PHE A 1 128 ? 10.328 2.582 -20.919 1.00 94.75 128 PHE A CA 1
ATOM 1038 C C . PHE A 1 128 ? 9.682 2.276 -19.566 1.00 94.75 128 PHE A C 1
ATOM 1040 O O . PHE A 1 128 ? 9.974 1.255 -18.943 1.00 94.75 128 PHE A O 1
ATOM 1047 N N . ALA A 1 129 ? 8.818 3.173 -19.111 1.00 93.94 129 ALA A N 1
ATOM 1048 C CA . ALA A 1 129 ? 8.058 3.052 -17.878 1.00 93.94 129 ALA A CA 1
ATOM 1049 C C . ALA A 1 129 ? 6.600 2.697 -18.183 1.00 93.94 129 ALA A C 1
ATOM 1051 O O . ALA A 1 129 ? 6.069 3.097 -19.223 1.00 93.94 129 ALA A O 1
ATOM 1052 N N . ILE A 1 130 ? 5.957 1.981 -17.263 1.00 93.25 130 ILE A N 1
ATOM 1053 C CA . ILE A 1 130 ? 4.506 1.769 -17.258 1.00 93.25 130 ILE A CA 1
ATOM 1054 C C . ILE A 1 130 ? 3.955 2.268 -15.920 1.00 93.25 130 ILE A C 1
ATOM 1056 O O . ILE A 1 130 ? 4.541 2.005 -14.870 1.00 93.25 130 ILE A O 1
ATOM 1060 N N . GLY A 1 131 ? 2.845 2.997 -15.955 1.00 89.75 131 GLY A N 1
ATOM 1061 C CA . GLY A 1 131 ? 2.154 3.471 -14.759 1.00 89.75 131 GLY A CA 1
ATOM 1062 C C . GLY A 1 131 ? 0.891 4.255 -15.095 1.00 89.75 131 GLY A C 1
ATOM 1063 O O . GLY A 1 131 ? 0.510 4.350 -16.258 1.00 89.75 131 GLY A O 1
ATOM 1064 N N . THR A 1 132 ? 0.242 4.816 -14.082 1.00 83.12 132 THR A N 1
ATOM 1065 C CA . THR A 1 132 ? -1.031 5.536 -14.225 1.00 83.12 132 THR A CA 1
ATOM 1066 C C . THR A 1 132 ? -0.841 7.021 -13.930 1.00 83.12 132 THR A C 1
ATOM 1068 O O . THR A 1 132 ? -0.962 7.443 -12.779 1.00 83.12 132 THR A O 1
ATOM 1071 N N . PRO A 1 133 ? -0.506 7.845 -14.938 1.00 69.25 133 PRO A N 1
ATOM 1072 C CA . PRO A 1 133 ? -0.192 9.247 -14.719 1.00 69.25 133 PRO A CA 1
ATOM 1073 C C . PRO A 1 133 ? -1.451 10.110 -14.540 1.00 69.25 133 PRO A C 1
ATOM 1075 O O . PRO A 1 133 ? -2.372 10.066 -15.355 1.00 69.25 133 PRO A O 1
ATOM 1078 N N . ILE A 1 134 ? -1.406 11.025 -13.567 1.00 63.69 134 ILE A N 1
ATOM 1079 C CA . ILE A 1 134 ? -2.270 12.214 -13.414 1.00 63.69 134 ILE A CA 1
ATOM 1080 C C . ILE A 1 134 ? -3.743 11.931 -13.044 1.00 63.69 134 ILE A C 1
ATOM 1082 O O . ILE A 1 134 ? -4.244 12.535 -12.100 1.00 63.69 134 ILE A O 1
ATOM 1086 N N . GLN A 1 135 ? -4.453 11.059 -13.764 1.00 66.19 135 GLN A N 1
ATOM 1087 C CA . GLN A 1 135 ? -5.878 10.754 -13.570 1.00 66.19 135 GLN A CA 1
ATOM 1088 C C . GLN A 1 135 ? -6.138 9.260 -13.759 1.00 66.19 135 GLN A C 1
ATOM 1090 O O . GLN A 1 135 ? -5.429 8.599 -14.516 1.00 66.19 135 GLN A O 1
ATOM 1095 N N . LEU A 1 136 ? -7.182 8.747 -13.099 1.00 63.25 136 LEU A N 1
ATOM 1096 C CA . LEU A 1 136 ? -7.573 7.337 -13.174 1.00 63.25 136 LEU A CA 1
ATOM 1097 C C . LEU A 1 136 ? -7.744 6.871 -14.625 1.00 63.25 136 LEU A C 1
ATOM 1099 O O . LEU A 1 136 ? -7.246 5.811 -14.959 1.00 63.25 136 LEU A O 1
ATOM 1103 N N . ASP A 1 137 ? -8.310 7.690 -15.512 1.00 66.25 137 ASP A N 1
ATOM 1104 C CA . ASP A 1 137 ? -8.554 7.330 -16.919 1.00 66.25 137 ASP A CA 1
ATOM 1105 C C . ASP A 1 137 ? -7.285 6.979 -17.728 1.00 66.25 137 ASP A C 1
ATOM 1107 O O . ASP A 1 137 ? -7.376 6.367 -18.792 1.00 66.25 137 ASP A O 1
ATOM 1111 N N . ASN A 1 138 ? -6.093 7.298 -17.215 1.00 66.19 138 ASN A N 1
ATOM 1112 C CA . ASN A 1 138 ? -4.800 6.988 -17.827 1.00 66.19 138 ASN A CA 1
ATOM 1113 C C . ASN A 1 138 ? -4.198 5.662 -17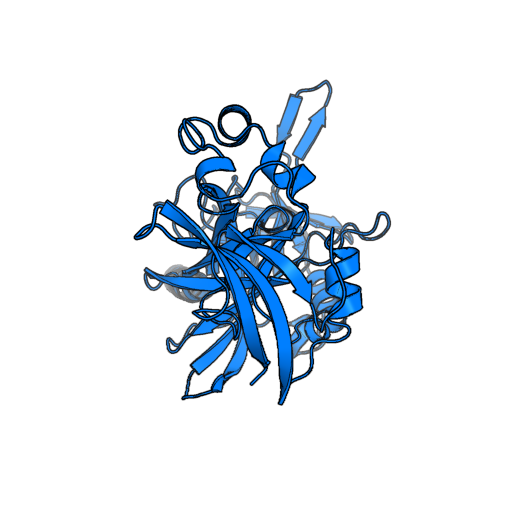.316 1.00 66.19 138 ASN A C 1
ATOM 1115 O O . ASN A 1 138 ? -2.999 5.589 -17.047 1.00 66.19 138 ASN A O 1
ATOM 1119 N N . PHE A 1 139 ? -5.006 4.614 -17.149 1.00 70.38 139 PHE A N 1
ATOM 1120 C CA . PHE A 1 139 ? -4.545 3.328 -16.612 1.00 70.38 139 PHE A CA 1
ATOM 1121 C C . PHE A 1 139 ? -3.358 2.738 -17.388 1.00 70.38 139 PHE A C 1
ATOM 1123 O O . PHE A 1 139 ? -3.467 2.457 -18.583 1.00 70.38 139 PHE A O 1
ATOM 1130 N N . ASN A 1 140 ? -2.249 2.482 -16.682 1.00 73.19 140 ASN A N 1
ATOM 1131 C CA . ASN A 1 140 ? -1.079 1.743 -17.176 1.00 73.19 140 ASN A CA 1
ATOM 1132 C C . ASN A 1 140 ? -0.554 2.244 -18.539 1.00 73.19 140 ASN A C 1
ATOM 1134 O O . ASN A 1 140 ? -0.234 1.456 -19.438 1.00 73.19 140 ASN A O 1
ATOM 1138 N N . LEU A 1 141 ? -0.469 3.566 -18.706 1.00 85.62 141 LEU A N 1
ATOM 1139 C CA . LEU A 1 141 ? 0.152 4.185 -19.869 1.00 85.62 141 LEU A CA 1
ATOM 1140 C C . LEU A 1 141 ? 1.650 3.890 -19.927 1.00 85.62 141 LEU A C 1
ATOM 1142 O O . LEU A 1 141 ? 2.358 3.834 -18.923 1.00 85.62 141 LEU A O 1
ATOM 1146 N N . VAL A 1 142 ? 2.126 3.747 -21.159 1.00 90.06 142 VAL A N 1
ATOM 1147 C CA . VAL A 1 142 ? 3.532 3.510 -21.479 1.00 90.06 142 VAL A CA 1
ATOM 1148 C C . VAL A 1 142 ? 4.172 4.860 -21.765 1.00 90.06 142 VAL A C 1
ATOM 1150 O O . VAL A 1 142 ? 3.627 5.660 -22.531 1.00 90.06 142 VAL A O 1
ATOM 1153 N N . SER A 1 143 ? 5.319 5.131 -21.151 1.00 89.75 143 SER A N 1
ATOM 1154 C CA . SER A 1 143 ? 6.084 6.347 -21.425 1.00 89.75 143 SER A CA 1
ATOM 1155 C C . SER A 1 143 ? 6.623 6.363 -22.860 1.00 89.75 143 SER A C 1
ATOM 1157 O O . SER A 1 143 ? 6.619 5.360 -23.575 1.00 89.75 143 SER A O 1
ATOM 1159 N N . ASN A 1 144 ? 7.211 7.486 -23.275 1.00 89.69 144 ASN A N 1
ATOM 1160 C CA . ASN A 1 144 ? 8.120 7.457 -24.420 1.00 89.69 144 ASN A CA 1
ATOM 1161 C C . ASN A 1 144 ? 9.270 6.472 -24.166 1.00 89.69 144 ASN A C 1
ATOM 1163 O O . ASN A 1 144 ? 9.666 6.224 -23.022 1.00 89.69 144 ASN A O 1
ATOM 1167 N N . LEU A 1 145 ? 9.854 5.981 -25.257 1.00 92.06 145 LEU A N 1
ATOM 1168 C CA . LEU A 1 145 ? 11.118 5.273 -25.185 1.00 92.06 145 LEU A CA 1
ATOM 1169 C C . LEU A 1 145 ? 12.229 6.267 -24.820 1.00 92.06 145 LEU A C 1
ATOM 1171 O O . LEU A 1 145 ? 12.475 7.233 -25.547 1.00 92.06 145 LEU A O 1
ATOM 1175 N N . GLY A 1 146 ? 12.871 6.036 -23.681 1.00 93.12 146 GLY A N 1
ATOM 1176 C CA . GLY A 1 146 ? 13.998 6.809 -23.180 1.00 93.12 146 GLY A CA 1
ATOM 1177 C C . GLY A 1 146 ? 15.300 6.020 -23.220 1.00 93.12 146 GLY A C 1
ATOM 1178 O O . GLY A 1 146 ? 15.370 4.905 -23.743 1.00 93.12 146 GLY A O 1
ATOM 1179 N N . ILE A 1 147 ? 16.336 6.604 -22.630 1.00 94.56 147 ILE A N 1
ATOM 1180 C CA . ILE A 1 147 ? 17.627 5.962 -22.396 1.00 94.56 147 ILE A CA 1
ATOM 1181 C C . ILE A 1 147 ? 18.065 6.156 -20.949 1.00 94.56 147 ILE A C 1
ATOM 1183 O O . ILE A 1 147 ? 17.741 7.173 -20.338 1.00 94.56 147 ILE A O 1
ATOM 1187 N N . ILE A 1 148 ? 18.846 5.213 -20.429 1.00 96.06 148 ILE A N 1
ATOM 1188 C CA . ILE A 1 148 ? 19.598 5.406 -19.187 1.00 96.06 148 ILE A CA 1
ATOM 1189 C C . ILE A 1 148 ? 20.636 6.508 -19.426 1.00 96.06 148 ILE A C 1
ATOM 1191 O O . ILE A 1 148 ? 21.519 6.347 -20.272 1.00 96.06 148 ILE A O 1
ATOM 1195 N N . SER A 1 149 ? 20.528 7.615 -18.699 1.00 93.75 149 SER A N 1
ATOM 1196 C CA . SER A 1 149 ? 21.440 8.759 -18.778 1.00 93.75 149 SER A CA 1
ATOM 1197 C C . SER A 1 149 ? 22.544 8.703 -17.726 1.00 93.75 149 SER A C 1
ATOM 1199 O O . SER A 1 149 ? 23.646 9.172 -17.997 1.00 93.75 149 SER A O 1
ATOM 1201 N N . ASP A 1 150 ? 22.266 8.120 -16.558 1.00 93.50 150 ASP A N 1
ATOM 1202 C CA . ASP A 1 150 ? 23.243 7.939 -15.482 1.00 93.50 150 ASP A CA 1
ATOM 1203 C C . ASP A 1 150 ? 22.923 6.694 -14.635 1.00 93.50 150 ASP A C 1
ATOM 1205 O O . ASP A 1 150 ? 21.785 6.217 -14.603 1.00 93.50 150 ASP A O 1
ATOM 1209 N N . LEU A 1 151 ? 23.943 6.148 -13.971 1.00 91.94 151 LEU A N 1
ATOM 1210 C CA . LEU A 1 151 ? 23.838 4.985 -13.092 1.00 91.94 151 LEU A CA 1
ATOM 1211 C C . LEU A 1 151 ? 24.655 5.202 -11.823 1.00 91.94 151 LEU A C 1
ATOM 1213 O O . LEU A 1 151 ? 25.876 5.349 -11.869 1.00 91.94 151 LEU A O 1
ATOM 1217 N N . ASN A 1 152 ? 23.995 5.091 -10.675 1.00 87.88 152 ASN A N 1
ATOM 1218 C CA . ASN A 1 152 ? 24.665 5.007 -9.384 1.00 87.88 152 ASN A CA 1
ATOM 1219 C C . ASN A 1 152 ? 24.070 3.873 -8.533 1.00 87.88 152 ASN A C 1
ATOM 1221 O O . ASN A 1 152 ? 23.161 3.158 -8.951 1.00 87.88 152 ASN A O 1
ATOM 1225 N N . THR A 1 153 ? 24.611 3.673 -7.331 1.00 82.38 153 THR A N 1
ATOM 1226 C CA . THR A 1 153 ? 24.184 2.593 -6.426 1.00 82.38 153 THR A CA 1
ATOM 1227 C C . THR A 1 153 ? 22.713 2.701 -6.004 1.00 82.38 153 THR A C 1
ATOM 1229 O O . THR A 1 153 ? 22.099 1.696 -5.653 1.00 82.38 153 THR A O 1
ATOM 1232 N N . PHE A 1 154 ? 22.148 3.908 -6.017 1.00 84.25 154 PHE A N 1
ATOM 1233 C CA . PHE A 1 154 ? 20.813 4.196 -5.503 1.00 84.25 154 PHE A CA 1
ATOM 1234 C C . PHE A 1 154 ? 19.759 4.323 -6.600 1.00 84.25 154 PHE A C 1
ATOM 1236 O O . PHE A 1 154 ? 18.621 3.925 -6.360 1.00 84.25 154 PHE A O 1
ATOM 1243 N N . TYR A 1 155 ? 20.134 4.840 -7.772 1.00 89.88 155 TYR A N 1
ATOM 1244 C CA . TYR A 1 155 ? 19.201 5.218 -8.828 1.00 89.88 155 TYR A CA 1
ATOM 1245 C C . TYR A 1 155 ? 19.712 4.882 -10.233 1.00 89.88 155 TYR A C 1
ATOM 1247 O O . TYR A 1 155 ? 20.912 4.930 -10.523 1.00 89.88 155 TYR A O 1
ATOM 1255 N N . ILE A 1 156 ? 18.752 4.580 -11.104 1.00 93.44 156 ILE A N 1
ATOM 1256 C CA . ILE A 1 156 ? 18.868 4.587 -12.561 1.00 93.44 156 ILE A CA 1
ATOM 1257 C C . ILE A 1 156 ? 18.239 5.891 -13.036 1.00 93.44 156 ILE A C 1
ATOM 1259 O O . ILE A 1 156 ? 17.019 6.014 -12.977 1.00 93.44 156 ILE A O 1
ATOM 1263 N N . SER A 1 157 ? 19.038 6.833 -13.526 1.00 93.31 157 SER A N 1
ATOM 1264 C CA . SER A 1 157 ? 18.501 8.062 -14.113 1.00 93.31 157 SER A CA 1
ATOM 1265 C C . SER A 1 157 ? 18.272 7.861 -15.603 1.00 93.31 157 SER A C 1
ATOM 1267 O O . SER A 1 157 ? 19.118 7.284 -16.298 1.00 93.31 157 SER A O 1
ATOM 1269 N N . HIS A 1 158 ? 17.134 8.322 -16.116 1.00 93.50 158 HIS A N 1
ATOM 1270 C CA . HIS A 1 158 ? 16.729 8.083 -17.493 1.00 93.50 158 HIS A CA 1
ATOM 1271 C C . HIS A 1 158 ? 15.872 9.196 -18.103 1.00 93.50 158 HIS A C 1
ATOM 1273 O O . HIS A 1 158 ? 15.278 10.029 -17.425 1.00 93.50 158 HIS A O 1
ATOM 1279 N N . THR A 1 159 ? 15.739 9.155 -19.429 1.00 92.19 159 THR A N 1
ATOM 1280 C CA . THR A 1 159 ? 14.982 10.148 -20.212 1.00 92.19 159 THR A CA 1
ATOM 1281 C C . THR A 1 159 ? 13.557 9.720 -20.589 1.00 92.19 159 THR A C 1
ATOM 1283 O O . THR A 1 159 ? 12.882 10.424 -21.339 1.00 92.19 159 THR A O 1
ATOM 1286 N N . ALA A 1 160 ? 13.085 8.562 -20.114 1.00 91.12 160 ALA A N 1
ATOM 1287 C CA . ALA A 1 160 ? 11.667 8.210 -20.210 1.00 91.12 160 ALA A CA 1
ATOM 1288 C C . ALA A 1 160 ? 10.827 9.133 -19.306 1.00 91.12 160 ALA A C 1
ATOM 1290 O O . ALA A 1 160 ? 11.230 9.431 -18.182 1.00 91.12 160 ALA A O 1
ATOM 1291 N N . ASN A 1 161 ? 9.678 9.592 -19.803 1.00 87.12 161 ASN A N 1
ATOM 1292 C CA . ASN A 1 161 ? 8.818 10.559 -19.128 1.00 87.12 161 ASN A CA 1
ATOM 1293 C C . ASN A 1 161 ? 8.174 9.938 -17.884 1.00 87.12 161 ASN A C 1
ATOM 1295 O O . ASN A 1 161 ? 7.368 9.011 -17.990 1.00 87.12 161 ASN A O 1
ATOM 1299 N N . ILE A 1 162 ? 8.487 10.507 -16.721 1.00 84.69 162 ILE A N 1
ATOM 1300 C CA . ILE A 1 162 ? 7.862 10.185 -15.437 1.00 84.69 162 ILE A CA 1
ATOM 1301 C C . ILE A 1 162 ? 7.020 11.379 -15.005 1.00 84.69 162 ILE A C 1
ATOM 1303 O O . ILE A 1 162 ? 7.528 12.488 -14.868 1.00 84.69 162 ILE A O 1
ATOM 1307 N N . ASN A 1 163 ? 5.730 11.133 -14.793 1.00 76.94 163 ASN A N 1
ATOM 1308 C CA . ASN A 1 163 ? 4.774 12.104 -14.274 1.00 76.94 163 ASN A CA 1
ATOM 1309 C C . ASN A 1 163 ? 4.240 11.620 -12.915 1.00 76.94 163 ASN A C 1
ATOM 1311 O O . ASN A 1 163 ? 4.307 10.413 -12.644 1.00 76.94 163 ASN A O 1
ATOM 1315 N N . PRO A 1 164 ? 3.653 12.512 -12.093 1.00 74.69 164 PRO A N 1
ATOM 1316 C CA . PRO A 1 164 ? 2.899 12.103 -10.912 1.00 74.69 164 PRO A CA 1
ATOM 1317 C C . PRO A 1 164 ? 1.902 10.985 -11.251 1.00 74.69 164 PRO A C 1
ATOM 1319 O O . PRO A 1 164 ? 1.169 11.084 -12.238 1.00 74.69 164 PRO A O 1
ATOM 1322 N N . GLY A 1 165 ? 1.918 9.910 -10.461 1.00 76.38 165 GLY A N 1
ATOM 1323 C CA . GLY A 1 165 ? 1.128 8.691 -10.680 1.00 76.38 165 GLY A CA 1
ATOM 1324 C C . GLY A 1 165 ? 1.912 7.508 -11.270 1.00 76.38 165 GLY A C 1
ATOM 1325 O O . GLY A 1 165 ? 1.578 6.361 -10.976 1.00 76.38 165 GLY A O 1
ATOM 1326 N N . ASN A 1 166 ? 3.017 7.746 -11.993 1.00 84.38 166 ASN A N 1
ATOM 1327 C CA . ASN A 1 166 ? 3.917 6.666 -12.444 1.00 84.38 166 ASN A CA 1
ATOM 1328 C C . ASN A 1 166 ? 4.844 6.151 -11.329 1.00 84.38 166 ASN A C 1
ATOM 1330 O O . ASN A 1 166 ? 5.400 5.059 -11.464 1.00 84.38 166 ASN A O 1
ATOM 1334 N N . SER A 1 167 ? 5.029 6.927 -10.253 1.00 88.50 167 SER A N 1
ATOM 1335 C CA . SER A 1 167 ? 5.807 6.510 -9.081 1.00 88.50 167 SER A CA 1
ATOM 1336 C C . SER A 1 167 ? 5.292 5.180 -8.534 1.00 88.50 167 SER A C 1
ATOM 1338 O O . SER A 1 167 ? 4.085 4.954 -8.432 1.00 88.50 167 SER A O 1
ATOM 1340 N N . GLY A 1 168 ? 6.223 4.289 -8.218 1.00 91.56 168 GLY A N 1
ATOM 1341 C CA . GLY A 1 168 ? 5.973 2.923 -7.777 1.00 91.56 168 GLY A CA 1
ATOM 1342 C C . GLY A 1 168 ? 5.762 1.927 -8.920 1.00 91.56 168 GLY A C 1
ATOM 1343 O O . GLY A 1 168 ? 5.868 0.722 -8.699 1.00 91.56 168 GLY A O 1
ATOM 1344 N N . GLY A 1 169 ? 5.520 2.404 -10.144 1.00 94.50 169 GLY A N 1
ATOM 1345 C CA . GLY A 1 169 ? 5.383 1.570 -11.335 1.00 94.50 169 GLY A CA 1
ATOM 1346 C C . GLY A 1 169 ? 6.728 1.045 -11.855 1.00 94.50 169 GLY A C 1
ATOM 1347 O O . GLY A 1 169 ? 7.791 1.564 -11.500 1.00 94.50 169 GLY A O 1
ATOM 1348 N N . PRO A 1 170 ? 6.716 0.020 -12.717 1.00 96.38 170 PRO A N 1
ATOM 1349 C CA . PRO A 1 170 ? 7.936 -0.597 -13.221 1.00 96.38 170 PRO A CA 1
ATOM 1350 C C . PRO A 1 170 ? 8.639 0.207 -14.326 1.00 96.38 170 PRO A C 1
ATOM 1352 O O . PRO A 1 170 ? 8.017 0.786 -15.222 1.00 96.38 170 PRO A O 1
ATOM 1355 N N . LEU A 1 171 ? 9.971 0.180 -14.291 1.00 96.44 171 LEU A N 1
ATOM 1356 C CA . LEU A 1 171 ? 10.866 0.551 -15.383 1.00 96.44 171 LEU A CA 1
ATOM 1357 C C . LEU A 1 171 ? 11.371 -0.721 -16.064 1.00 96.44 171 LEU A C 1
ATOM 1359 O O . LEU A 1 171 ? 11.958 -1.599 -15.420 1.00 96.44 171 LEU A O 1
ATOM 1363 N N . PHE A 1 172 ? 11.214 -0.785 -17.380 1.00 96.44 172 PHE A N 1
ATOM 1364 C CA . PHE A 1 172 ? 11.682 -1.888 -18.205 1.00 96.44 172 PHE A CA 1
ATOM 1365 C C . PHE A 1 172 ? 12.809 -1.444 -19.122 1.00 96.44 172 PHE A C 1
ATOM 1367 O O . PHE A 1 172 ? 12.808 -0.339 -19.663 1.00 96.44 172 PHE A O 1
ATOM 1374 N N . SER A 1 173 ? 13.759 -2.343 -19.353 1.00 94.31 173 SER A N 1
ATOM 1375 C CA . SER A 1 173 ? 14.621 -2.237 -20.527 1.00 94.31 173 SER A CA 1
ATOM 1376 C C . SER A 1 173 ? 13.839 -2.605 -21.791 1.00 94.31 173 SER A C 1
ATOM 1378 O O . SER A 1 173 ? 12.804 -3.267 -21.729 1.00 94.31 173 SER A O 1
ATOM 1380 N N . TYR A 1 174 ? 14.336 -2.199 -22.958 1.00 91.31 174 TYR A N 1
ATOM 1381 C CA . TYR A 1 174 ? 13.648 -2.400 -24.239 1.00 91.31 174 TYR A CA 1
ATOM 1382 C C . TYR A 1 174 ? 13.303 -3.860 -24.583 1.00 91.31 174 TYR A C 1
ATOM 1384 O O . TYR A 1 174 ? 12.425 -4.092 -25.407 1.00 91.31 174 TYR A O 1
ATOM 1392 N N . ASP A 1 175 ? 13.972 -4.844 -23.975 1.00 89.44 175 ASP A N 1
ATOM 1393 C CA . ASP A 1 175 ? 13.661 -6.266 -24.167 1.00 89.44 175 ASP A CA 1
ATOM 1394 C C . ASP A 1 175 ? 12.636 -6.830 -23.166 1.00 89.44 175 ASP A C 1
ATOM 1396 O O . ASP A 1 175 ? 12.448 -8.047 -23.106 1.00 89.44 175 ASP A O 1
ATOM 1400 N N . GLY A 1 176 ? 11.989 -5.954 -22.391 1.00 91.69 176 GLY A N 1
ATOM 1401 C CA . GLY A 1 176 ? 10.945 -6.300 -21.428 1.00 91.69 176 GLY A CA 1
ATOM 1402 C C . GLY A 1 176 ? 11.469 -6.729 -20.063 1.00 91.69 176 GLY A C 1
ATOM 1403 O O . GLY A 1 176 ? 10.680 -7.059 -19.182 1.00 91.69 176 GLY A O 1
ATOM 1404 N N . THR A 1 177 ? 12.788 -6.720 -19.842 1.00 92.94 177 THR A N 1
ATOM 1405 C CA . THR A 1 177 ? 13.340 -7.019 -18.515 1.00 92.94 177 THR A CA 1
ATOM 1406 C C . THR A 1 177 ? 13.010 -5.889 -17.541 1.00 92.94 177 THR A C 1
ATOM 1408 O O . THR A 1 177 ? 13.349 -4.737 -17.816 1.00 92.94 177 THR A O 1
ATOM 1411 N N . PHE A 1 178 ? 12.401 -6.212 -16.397 1.00 95.69 178 PHE A N 1
ATOM 1412 C CA . PHE A 1 178 ? 12.223 -5.280 -15.280 1.00 95.69 178 PHE A CA 1
ATOM 1413 C C . PHE A 1 178 ? 13.585 -4.890 -14.700 1.00 95.69 178 PHE A C 1
ATOM 1415 O O . PHE A 1 178 ? 14.346 -5.753 -14.261 1.00 95.69 178 PHE A O 1
ATOM 1422 N N . ILE A 1 179 ? 13.899 -3.595 -14.702 1.00 95.62 179 ILE A N 1
ATOM 1423 C CA . ILE A 1 179 ? 15.206 -3.080 -14.271 1.00 95.62 179 ILE A CA 1
ATOM 1424 C C . ILE A 1 179 ? 15.129 -2.127 -13.081 1.00 95.62 179 ILE A C 1
ATOM 1426 O O . ILE A 1 179 ? 16.160 -1.892 -12.448 1.00 95.62 179 ILE A O 1
ATOM 1430 N N . GLY A 1 180 ? 13.949 -1.617 -12.731 1.00 95.25 180 GLY A N 1
ATOM 1431 C CA . GLY A 1 180 ? 13.786 -0.761 -11.562 1.00 95.25 180 GLY A CA 1
ATOM 1432 C C . GLY A 1 180 ? 12.359 -0.285 -11.329 1.00 95.25 180 GL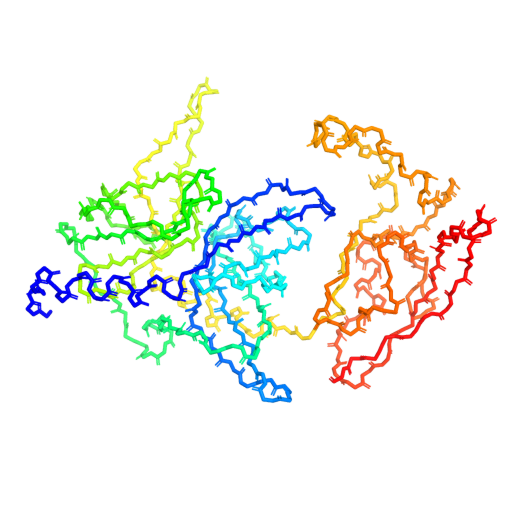Y A C 1
ATOM 1433 O O . GLY A 1 180 ? 11.458 -0.610 -12.091 1.00 95.25 180 GLY A O 1
ATOM 1434 N N . ILE A 1 181 ? 12.167 0.480 -10.261 1.00 94.88 181 ILE A N 1
ATOM 1435 C CA . ILE A 1 181 ? 10.872 1.025 -9.834 1.00 94.88 181 ILE A CA 1
ATOM 1436 C C . ILE A 1 181 ? 10.936 2.532 -9.985 1.00 94.88 181 ILE A C 1
ATOM 1438 O O . ILE A 1 181 ? 11.767 3.161 -9.326 1.00 94.88 181 ILE A O 1
ATOM 1442 N N . ASN A 1 182 ? 10.095 3.092 -10.848 1.00 93.62 182 ASN A N 1
ATOM 1443 C CA . ASN A 1 182 ? 10.068 4.525 -11.112 1.00 93.62 182 ASN A CA 1
ATOM 1444 C C . ASN A 1 182 ? 9.775 5.282 -9.822 1.00 93.62 182 ASN A C 1
ATOM 1446 O O . ASN A 1 182 ? 8.867 4.917 -9.082 1.00 93.62 182 ASN A O 1
ATOM 1450 N N . THR A 1 183 ? 10.518 6.349 -9.578 1.00 87.56 183 THR A N 1
ATOM 1451 C CA . THR A 1 183 ? 10.292 7.289 -8.485 1.00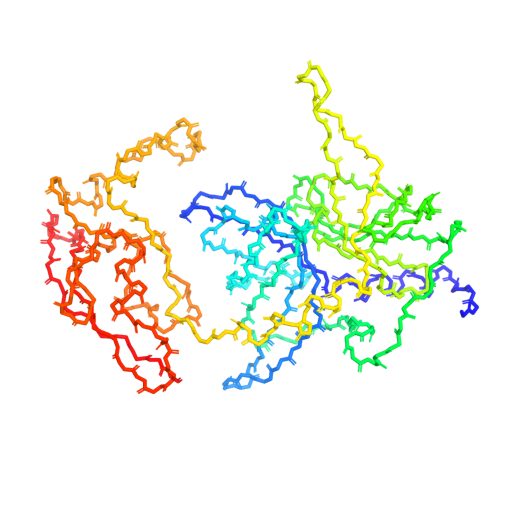 87.56 183 THR A CA 1
ATOM 1452 C C . THR A 1 183 ? 10.554 8.697 -9.006 1.00 87.56 183 THR A C 1
ATOM 1454 O O . THR A 1 183 ? 11.388 8.909 -9.889 1.00 87.56 183 THR A O 1
ATOM 1457 N N . GLN A 1 184 ? 9.818 9.682 -8.504 1.00 70.94 184 GLN A N 1
ATOM 1458 C CA . GLN A 1 184 ? 10.041 11.066 -8.891 1.00 70.94 184 GLN A CA 1
ATOM 1459 C C . GLN A 1 184 ? 10.904 11.744 -7.836 1.00 70.94 184 GLN A C 1
ATOM 1461 O O . GLN A 1 184 ? 10.461 11.978 -6.711 1.00 70.94 184 GLN A O 1
ATOM 1466 N N . ARG A 1 185 ? 12.142 12.088 -8.200 1.00 65.00 185 ARG A N 1
ATOM 1467 C CA . ARG A 1 185 ? 12.969 12.929 -7.341 1.00 65.00 185 ARG A CA 1
ATOM 1468 C C . ARG A 1 185 ? 12.494 14.371 -7.461 1.00 65.00 185 ARG A C 1
ATOM 1470 O O . ARG A 1 185 ? 12.564 14.989 -8.523 1.00 65.00 185 ARG A O 1
ATOM 1477 N N . VAL A 1 186 ? 12.016 14.884 -6.340 1.00 63.88 186 VAL A N 1
ATOM 1478 C CA . VAL A 1 186 ? 11.616 16.273 -6.180 1.00 63.88 186 VAL A CA 1
ATOM 1479 C C . VAL A 1 186 ? 12.676 16.969 -5.338 1.00 63.88 186 VAL A C 1
ATOM 1481 O O . VAL A 1 186 ? 13.019 16.495 -4.255 1.00 63.88 186 VAL A O 1
ATOM 1484 N N . GLU A 1 187 ? 13.212 18.076 -5.836 1.00 59.12 187 GLU A N 1
ATOM 1485 C CA . GLU A 1 187 ? 14.090 18.953 -5.065 1.00 59.12 187 GLU A CA 1
ATOM 1486 C C . GLU A 1 187 ? 13.393 20.279 -4.805 1.00 59.12 187 GLU A C 1
ATOM 1488 O O . GLU A 1 187 ? 12.774 20.844 -5.699 1.00 59.12 187 GLU A O 1
ATOM 1493 N N . VAL A 1 188 ? 13.499 20.781 -3.576 1.00 64.38 188 VAL A N 1
ATOM 1494 C CA . VAL A 1 188 ? 13.046 22.131 -3.244 1.00 64.38 188 VAL A CA 1
ATOM 1495 C C . VAL A 1 188 ? 14.262 23.043 -3.268 1.00 64.38 188 VAL A C 1
ATOM 1497 O O . VAL A 1 188 ? 15.137 22.930 -2.409 1.00 64.38 188 VAL A O 1
ATOM 1500 N N . VAL A 1 189 ? 14.322 23.929 -4.257 1.00 67.44 189 VAL A N 1
ATOM 1501 C CA . VAL A 1 189 ? 15.375 24.943 -4.384 1.00 67.44 189 VAL A CA 1
ATOM 1502 C C . VAL A 1 189 ? 14.709 26.302 -4.249 1.00 67.44 189 VAL A C 1
ATOM 1504 O O . VAL A 1 189 ? 13.775 26.609 -4.979 1.00 67.44 189 VAL A O 1
ATOM 1507 N N . ASP A 1 190 ? 15.138 27.086 -3.259 1.00 75.88 190 ASP A N 1
ATOM 1508 C CA . ASP A 1 190 ? 14.592 28.417 -2.951 1.00 75.88 190 ASP A CA 1
ATOM 1509 C C . ASP A 1 190 ? 13.060 28.463 -2.747 1.00 75.88 190 ASP A C 1
ATOM 1511 O O . ASP A 1 190 ? 12.409 29.472 -3.000 1.00 75.88 190 ASP A O 1
ATOM 1515 N N . GLY A 1 191 ? 12.473 27.370 -2.245 1.00 68.81 191 GLY A N 1
ATOM 1516 C CA . GLY A 1 191 ? 11.027 27.247 -2.017 1.00 68.81 191 GLY A CA 1
ATOM 1517 C C . GLY A 1 191 ? 10.228 26.813 -3.250 1.00 68.81 191 GLY A C 1
ATOM 1518 O O . GLY A 1 191 ? 9.028 26.572 -3.134 1.00 68.81 191 GLY A O 1
ATOM 1519 N N . GLU A 1 192 ? 10.879 26.649 -4.404 1.00 58.19 192 GLU A N 1
ATOM 1520 C CA . GLU A 1 192 ? 10.271 26.100 -5.612 1.00 58.19 192 GLU A CA 1
ATOM 1521 C C . GLU A 1 192 ? 10.505 24.594 -5.714 1.00 58.19 192 GLU A C 1
ATOM 1523 O O . GLU A 1 192 ? 11.599 24.083 -5.475 1.00 58.19 192 GLU A O 1
ATOM 1528 N N . THR A 1 193 ? 9.450 23.875 -6.092 1.00 65.81 193 THR A N 1
ATOM 1529 C CA . THR A 1 193 ? 9.491 22.434 -6.343 1.00 65.81 193 THR A CA 1
ATOM 1530 C C . THR A 1 193 ? 10.040 22.182 -7.746 1.00 65.81 193 THR A C 1
ATOM 1532 O O . THR A 1 193 ? 9.359 22.432 -8.740 1.00 65.81 193 THR A O 1
ATOM 1535 N N . ILE A 1 194 ? 11.267 21.675 -7.834 1.00 60.78 194 ILE A N 1
ATOM 1536 C CA . ILE A 1 194 ? 11.915 21.258 -9.076 1.00 60.78 194 ILE A CA 1
ATOM 1537 C C . ILE A 1 194 ? 11.720 19.755 -9.250 1.00 60.78 194 ILE A C 1
ATOM 1539 O O . ILE A 1 194 ? 12.237 18.935 -8.489 1.00 60.78 194 ILE A O 1
ATOM 1543 N N . TYR A 1 195 ? 10.993 19.395 -10.301 1.00 64.31 195 TYR A N 1
ATOM 1544 C CA . TYR A 1 195 ? 10.894 18.019 -10.762 1.00 64.31 195 TYR A CA 1
ATOM 1545 C C . TYR A 1 195 ? 12.136 17.682 -11.587 1.00 64.31 195 TYR A C 1
ATOM 1547 O O . TYR A 1 195 ? 12.377 18.286 -12.635 1.00 64.31 195 TYR A O 1
ATOM 1555 N N . LEU A 1 196 ? 12.951 16.753 -11.092 1.00 61.31 196 LEU A N 1
ATOM 1556 C CA . LEU A 1 196 ? 14.174 16.324 -11.767 1.00 61.31 196 LEU A CA 1
ATOM 1557 C C . LEU A 1 196 ? 13.904 15.244 -12.831 1.00 61.31 196 LEU A C 1
ATOM 1559 O O . LEU A 1 196 ? 12.770 14.831 -13.070 1.00 61.31 196 LEU A O 1
ATOM 1563 N N . VAL A 1 197 ? 14.994 14.811 -13.477 1.00 67.38 197 VAL A N 1
ATOM 1564 C CA . VAL A 1 197 ? 15.098 13.650 -14.379 1.00 67.38 197 VAL A CA 1
ATOM 1565 C C . VAL A 1 197 ? 14.356 12.433 -13.801 1.00 67.38 197 VAL A C 1
ATOM 1567 O O . VAL A 1 197 ? 14.311 12.253 -12.586 1.00 67.38 197 VAL A O 1
ATOM 1570 N N . GLY A 1 198 ? 13.780 11.591 -14.669 1.00 81.94 198 GLY A N 1
ATOM 1571 C CA . GLY A 1 198 ? 13.154 10.340 -14.242 1.00 81.94 198 GLY A CA 1
ATOM 1572 C C . GLY A 1 198 ? 14.186 9.418 -13.596 1.00 81.94 198 GLY A C 1
ATOM 1573 O O . GLY A 1 198 ? 15.172 9.063 -14.242 1.00 81.94 198 GLY A O 1
ATOM 1574 N N . ASP A 1 199 ? 13.960 9.050 -12.337 1.00 90.69 199 ASP A N 1
ATOM 1575 C CA . ASP A 1 199 ? 14.804 8.124 -11.591 1.00 90.69 199 ASP A CA 1
ATOM 1576 C C . ASP A 1 199 ? 14.041 6.822 -11.326 1.00 90.69 199 ASP A C 1
ATOM 1578 O O . ASP A 1 199 ? 12.819 6.796 -11.185 1.00 90.69 199 ASP A O 1
ATOM 1582 N N . ALA A 1 200 ? 14.773 5.718 -11.213 1.00 93.06 200 ALA A N 1
ATOM 1583 C CA . ALA A 1 200 ? 14.216 4.456 -10.758 1.00 93.06 200 ALA A CA 1
ATOM 1584 C C . ALA A 1 200 ? 15.121 3.772 -9.735 1.00 93.06 200 ALA A C 1
ATOM 1586 O O . ALA A 1 200 ? 16.344 3.743 -9.883 1.00 93.06 200 ALA A O 1
ATOM 1587 N N . ILE A 1 201 ? 14.517 3.167 -8.714 1.00 92.94 201 ILE A N 1
ATOM 1588 C CA . ILE A 1 201 ? 15.217 2.317 -7.748 1.00 92.94 201 ILE A CA 1
ATOM 1589 C C . ILE A 1 201 ? 15.622 1.022 -8.468 1.00 92.94 201 ILE A C 1
ATOM 1591 O O . ILE A 1 201 ? 14.736 0.326 -8.967 1.00 92.94 201 ILE A O 1
ATOM 1595 N N . PRO A 1 202 ? 16.916 0.650 -8.535 1.00 94.12 202 PRO A N 1
ATOM 1596 C CA . PRO A 1 202 ? 17.355 -0.517 -9.293 1.00 94.12 202 PRO A CA 1
ATOM 1597 C C . PRO A 1 202 ? 16.710 -1.825 -8.816 1.00 94.12 202 PRO A C 1
ATOM 1599 O O . PRO A 1 202 ? 16.643 -2.090 -7.614 1.00 94.12 202 PRO A O 1
ATOM 1602 N N . ALA A 1 203 ? 16.355 -2.714 -9.745 1.00 94.12 203 ALA A N 1
ATOM 1603 C CA . ALA A 1 203 ? 15.788 -4.032 -9.443 1.00 94.12 203 ALA A CA 1
ATOM 1604 C C . ALA A 1 203 ? 16.703 -4.884 -8.544 1.00 94.12 203 ALA A C 1
ATOM 1606 O O . ALA A 1 203 ? 16.219 -5.629 -7.697 1.00 94.12 203 ALA A O 1
ATOM 1607 N N . ASN A 1 204 ? 18.029 -4.732 -8.661 1.00 92.12 204 ASN A N 1
ATOM 1608 C CA . ASN A 1 204 ? 18.996 -5.376 -7.761 1.00 92.12 204 ASN A CA 1
ATOM 1609 C C . ASN A 1 204 ? 18.810 -4.927 -6.301 1.00 92.12 204 ASN A C 1
ATOM 1611 O O . ASN A 1 204 ? 18.899 -5.745 -5.384 1.00 92.12 204 ASN A O 1
ATOM 1615 N N . LYS A 1 205 ? 18.543 -3.632 -6.090 1.00 90.38 205 LYS A N 1
ATOM 1616 C CA . LYS A 1 205 ? 18.292 -3.052 -4.769 1.00 90.38 205 LYS A CA 1
ATOM 1617 C C . LYS A 1 205 ? 16.926 -3.497 -4.244 1.00 90.38 205 LYS A C 1
ATOM 1619 O O . LYS A 1 205 ? 16.856 -4.027 -3.139 1.00 90.38 205 LYS A O 1
ATOM 1624 N N . ALA A 1 206 ? 15.880 -3.394 -5.068 1.00 90.38 206 ALA A N 1
ATOM 1625 C CA . ALA A 1 206 ? 14.537 -3.875 -4.736 1.00 90.38 206 ALA A CA 1
ATOM 1626 C C . ALA A 1 206 ? 14.541 -5.359 -4.325 1.00 90.38 206 ALA A C 1
ATOM 1628 O O . ALA A 1 206 ? 13.994 -5.716 -3.285 1.00 90.38 206 ALA A O 1
ATOM 1629 N N . ALA A 1 207 ? 15.244 -6.216 -5.072 1.00 90.56 207 ALA A N 1
ATOM 1630 C CA . ALA A 1 207 ? 15.407 -7.627 -4.738 1.00 90.56 20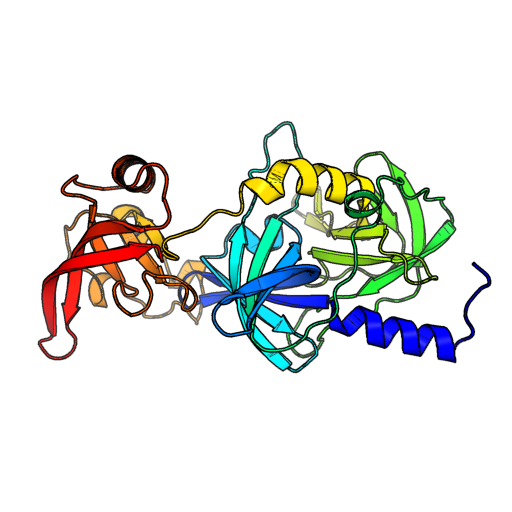7 ALA A CA 1
ATOM 1631 C C . ALA A 1 207 ? 16.056 -7.838 -3.363 1.00 90.56 207 ALA A C 1
ATOM 1633 O O . ALA A 1 207 ? 15.597 -8.673 -2.587 1.00 90.56 207 ALA A O 1
ATOM 1634 N N . SER A 1 208 ? 17.117 -7.086 -3.050 1.00 88.56 208 SER A N 1
ATOM 1635 C CA . SER A 1 208 ? 17.790 -7.170 -1.750 1.00 88.56 208 SER A CA 1
ATOM 1636 C C . SER A 1 208 ? 16.848 -6.813 -0.599 1.00 88.56 208 SER A C 1
ATOM 1638 O O . SER A 1 208 ? 16.835 -7.514 0.411 1.00 88.56 208 SER A O 1
ATOM 1640 N N . ILE A 1 209 ? 16.038 -5.765 -0.772 1.00 86.81 209 ILE A N 1
ATOM 1641 C CA . ILE A 1 209 ? 15.042 -5.326 0.214 1.00 86.81 209 ILE A CA 1
ATOM 1642 C C . ILE A 1 209 ? 13.960 -6.396 0.384 1.00 86.81 209 ILE A C 1
ATOM 1644 O O . ILE A 1 209 ? 13.673 -6.813 1.502 1.00 86.81 209 ILE A O 1
ATOM 1648 N N . ILE A 1 210 ? 13.403 -6.920 -0.709 1.00 87.00 210 ILE A N 1
ATOM 1649 C CA . ILE A 1 210 ? 12.364 -7.957 -0.638 1.00 87.00 210 ILE A CA 1
ATOM 1650 C C . ILE A 1 210 ? 12.883 -9.201 0.088 1.00 87.00 210 ILE A C 1
ATOM 1652 O O . ILE A 1 210 ? 12.192 -9.718 0.961 1.00 87.00 210 ILE A O 1
ATOM 1656 N N . ARG A 1 211 ? 14.113 -9.664 -0.181 1.00 87.12 211 ARG A N 1
ATOM 1657 C CA . ARG A 1 211 ? 14.681 -10.835 0.523 1.00 87.12 211 ARG A CA 1
ATOM 1658 C C . ARG A 1 211 ? 14.704 -10.668 2.038 1.00 87.12 211 ARG A C 1
ATOM 1660 O O . ARG A 1 211 ? 14.533 -11.650 2.758 1.00 87.12 211 ARG A O 1
ATOM 1667 N N . THR A 1 212 ? 14.963 -9.460 2.529 1.00 83.25 212 THR A N 1
ATOM 1668 C CA . THR A 1 212 ? 15.049 -9.210 3.970 1.00 83.25 212 THR A CA 1
ATOM 1669 C C . THR A 1 212 ? 13.686 -8.923 4.584 1.00 83.25 212 THR A C 1
ATOM 1671 O O . THR A 1 212 ? 13.479 -9.288 5.740 1.00 83.25 212 THR A O 1
ATOM 1674 N N . ARG A 1 213 ? 12.759 -8.340 3.816 1.00 82.75 213 ARG A N 1
ATOM 1675 C CA . ARG A 1 213 ? 11.496 -7.788 4.313 1.00 82.75 213 ARG A CA 1
ATOM 1676 C C . ARG A 1 213 ? 10.249 -8.617 4.019 1.00 82.75 213 ARG A C 1
ATOM 1678 O O . ARG A 1 213 ? 9.292 -8.526 4.774 1.00 82.75 213 ARG A O 1
ATOM 1685 N N . ILE A 1 214 ? 10.240 -9.478 2.998 1.00 82.31 214 ILE A N 1
ATOM 1686 C CA . ILE A 1 214 ? 9.041 -10.265 2.636 1.00 82.31 214 ILE A CA 1
ATOM 1687 C C . ILE A 1 214 ? 8.554 -11.156 3.789 1.00 82.31 214 ILE A C 1
ATOM 1689 O O . ILE A 1 214 ? 7.361 -11.374 3.954 1.00 82.31 214 ILE A O 1
ATOM 1693 N N . LYS A 1 215 ? 9.470 -11.609 4.653 1.00 80.75 215 LYS A N 1
ATOM 1694 C CA . LYS A 1 215 ? 9.156 -12.380 5.867 1.00 80.75 215 LYS A CA 1
ATOM 1695 C C . LYS A 1 215 ? 8.377 -11.588 6.928 1.00 80.75 215 LYS A C 1
ATOM 1697 O O . LYS A 1 215 ? 7.805 -12.188 7.828 1.00 80.75 215 LYS A O 1
ATOM 1702 N N . GLU A 1 216 ? 8.392 -10.258 6.850 1.00 77.75 216 GLU A N 1
ATOM 1703 C CA . GLU A 1 216 ? 7.634 -9.356 7.727 1.00 77.75 216 GLU A CA 1
ATOM 1704 C C . GLU A 1 216 ? 6.169 -9.228 7.267 1.00 77.75 216 GLU A C 1
ATOM 1706 O O . GLU A 1 216 ? 5.343 -8.649 7.972 1.00 77.75 216 GLU A O 1
ATOM 1711 N N . VAL A 1 217 ? 5.812 -9.804 6.109 1.00 76.69 217 VAL A N 1
ATOM 1712 C CA . VAL A 1 217 ? 4.435 -9.869 5.608 1.00 76.69 217 VAL A CA 1
ATOM 1713 C C . VAL A 1 217 ? 3.655 -10.958 6.357 1.00 76.69 217 VAL A C 1
ATOM 1715 O O . VAL A 1 217 ? 3.420 -12.062 5.868 1.00 76.69 217 VAL A O 1
ATOM 1718 N N . THR A 1 218 ? 3.268 -10.646 7.591 1.00 73.19 218 THR A N 1
ATOM 1719 C CA . THR A 1 218 ? 2.593 -11.557 8.529 1.00 73.19 218 THR A CA 1
ATOM 1720 C C . THR A 1 218 ? 1.062 -11.416 8.506 1.00 73.19 218 THR A C 1
ATOM 1722 O O . THR A 1 218 ? 0.522 -10.485 7.885 1.00 73.19 218 THR A O 1
ATOM 1725 N N . PRO A 1 219 ? 0.323 -12.350 9.145 1.00 68.56 219 PRO A N 1
ATOM 1726 C CA . PRO A 1 219 ? -1.097 -12.172 9.434 1.00 68.56 219 PRO A CA 1
ATOM 1727 C C . PRO A 1 219 ? -1.354 -10.874 10.209 1.00 68.56 219 PRO A C 1
ATOM 1729 O O . PRO A 1 219 ? -0.605 -10.518 11.116 1.00 68.56 219 PRO A O 1
ATOM 1732 N N . LYS A 1 220 ? -2.428 -10.174 9.847 1.00 79.12 220 LYS A N 1
ATOM 1733 C CA . LYS A 1 220 ? -2.878 -8.934 10.487 1.00 79.12 220 LYS A CA 1
ATOM 1734 C C . LYS A 1 220 ? -4.370 -9.042 10.787 1.00 79.12 220 LYS A C 1
ATOM 1736 O O . LYS A 1 220 ? -5.092 -9.726 10.064 1.00 79.12 220 LYS A O 1
ATOM 1741 N N . LEU A 1 221 ? -4.822 -8.315 11.807 1.00 86.69 221 LEU A N 1
ATOM 1742 C CA . LEU A 1 221 ? -6.248 -8.103 12.088 1.00 86.69 221 LEU A CA 1
ATOM 1743 C C . LEU A 1 221 ? -6.953 -7.369 10.940 1.00 86.69 221 LEU A C 1
ATOM 1745 O O . LEU A 1 221 ? -8.116 -7.635 10.664 1.00 86.69 221 LEU A O 1
ATOM 1749 N N . GLY A 1 222 ? -6.221 -6.487 10.249 1.00 87.25 222 GLY A N 1
ATOM 1750 C CA . GLY A 1 222 ? -6.758 -5.654 9.175 1.00 87.25 222 GLY A CA 1
ATOM 1751 C C . GLY A 1 222 ? -7.486 -4.413 9.663 1.00 87.25 222 GLY A C 1
ATOM 1752 O O . GLY A 1 222 ? -8.413 -3.978 9.001 1.00 87.25 222 GLY A O 1
ATOM 1753 N N . ILE A 1 223 ? -7.096 -3.865 10.811 1.00 90.25 223 ILE A N 1
ATOM 1754 C CA . ILE A 1 223 ? -7.632 -2.606 11.333 1.00 90.25 223 ILE A CA 1
ATOM 1755 C C . ILE A 1 223 ? -6.587 -1.502 11.214 1.00 90.25 223 ILE A C 1
ATOM 1757 O O . ILE A 1 223 ? -5.390 -1.759 11.371 1.00 90.25 223 ILE A O 1
ATOM 1761 N N . VAL A 1 224 ? -7.047 -0.279 10.980 1.00 88.69 224 VAL A N 1
ATOM 1762 C CA . VAL A 1 224 ? -6.234 0.936 11.059 1.00 88.69 224 VAL A CA 1
ATOM 1763 C C . VAL A 1 224 ? -6.773 1.788 12.189 1.00 88.69 224 VAL A C 1
ATOM 1765 O O . VAL A 1 224 ? -7.982 1.990 12.291 1.00 88.69 224 VAL A O 1
ATOM 1768 N N . ILE A 1 225 ? -5.868 2.262 13.041 1.00 92.75 225 ILE A N 1
ATOM 1769 C CA . ILE A 1 225 ? -6.207 2.959 14.276 1.00 92.75 225 ILE A CA 1
ATOM 1770 C C . ILE A 1 225 ? -5.526 4.318 14.367 1.00 92.75 225 ILE A C 1
ATOM 1772 O O . ILE A 1 225 ? -4.368 4.469 13.967 1.00 92.75 225 ILE A O 1
ATOM 1776 N N . VAL A 1 226 ? -6.247 5.273 14.946 1.00 94.00 226 VAL A N 1
ATOM 1777 C CA . VAL A 1 226 ? -5.745 6.598 15.323 1.00 94.00 226 VAL A CA 1
ATOM 1778 C C . VAL A 1 226 ? -6.145 6.868 16.774 1.00 94.00 226 VAL A C 1
ATOM 1780 O O . VAL A 1 226 ? -7.273 6.546 17.151 1.00 94.00 226 VAL A O 1
ATOM 1783 N N . PRO A 1 227 ? -5.260 7.412 17.626 1.00 97.00 227 PRO A N 1
ATOM 1784 C CA . PRO A 1 227 ? -5.632 7.830 18.976 1.00 97.00 227 PRO A CA 1
ATOM 1785 C C . PRO A 1 227 ? -6.840 8.770 18.962 1.00 97.00 227 PRO A C 1
ATOM 1787 O O . PRO A 1 227 ? -6.914 9.662 18.122 1.00 97.00 227 PRO A O 1
ATOM 1790 N N . TYR A 1 228 ? -7.775 8.592 19.898 1.00 97.88 228 TYR A N 1
ATOM 1791 C CA . TYR A 1 228 ? -8.994 9.410 19.963 1.00 97.88 228 TYR A CA 1
ATOM 1792 C C . TYR A 1 228 ? -8.691 10.915 19.940 1.00 97.88 228 TYR A C 1
ATOM 1794 O O . TYR A 1 228 ? -9.261 11.633 19.124 1.00 97.88 228 TYR A O 1
ATOM 1802 N N . ASP A 1 229 ? -7.740 11.364 20.767 1.00 96.25 229 ASP A N 1
ATOM 1803 C CA . ASP A 1 229 ? -7.367 12.780 20.871 1.00 96.25 229 ASP A CA 1
ATOM 1804 C C . ASP A 1 229 ? -6.818 13.343 19.552 1.00 96.25 229 ASP A C 1
ATOM 1806 O O . ASP A 1 229 ? -7.033 14.512 19.245 1.00 96.25 229 ASP A O 1
ATOM 1810 N N . GLU A 1 230 ? -6.124 12.519 18.761 1.00 95.19 230 GLU A N 1
ATOM 1811 C CA . GLU A 1 230 ? -5.629 12.913 17.439 1.00 95.19 230 GLU A CA 1
ATOM 1812 C C . GLU A 1 230 ? -6.781 12.976 16.435 1.00 95.19 230 GLU A C 1
ATOM 1814 O O . GLU A 1 230 ? -6.919 13.966 15.726 1.00 95.19 230 GLU A O 1
ATOM 1819 N N . PHE A 1 231 ? -7.647 11.961 16.416 1.00 95.31 231 PHE A N 1
ATOM 1820 C CA . PHE A 1 231 ? -8.759 11.858 15.472 1.00 95.31 231 PHE A CA 1
ATOM 1821 C C . PHE A 1 231 ? -9.752 13.024 15.583 1.00 95.31 231 PHE A C 1
ATOM 1823 O O . PHE A 1 231 ? -10.209 13.548 14.566 1.00 95.31 231 PHE A O 1
ATOM 1830 N N . VAL A 1 232 ? -10.087 13.441 16.808 1.00 96.38 232 VAL A N 1
ATOM 1831 C CA . VAL A 1 232 ? -11.033 14.547 17.043 1.00 96.38 232 VAL A CA 1
ATOM 1832 C C . VAL A 1 232 ? -10.405 15.933 16.868 1.00 96.38 232 VAL A C 1
ATOM 1834 O O . VAL A 1 232 ? -11.129 16.926 16.848 1.00 96.38 232 VAL A O 1
ATOM 1837 N N . ALA A 1 233 ? -9.074 16.015 16.777 1.00 95.25 233 ALA A N 1
ATOM 1838 C CA . ALA A 1 233 ? -8.336 17.264 16.595 1.00 95.25 233 ALA A CA 1
ATOM 1839 C C . ALA A 1 233 ? -8.022 17.583 15.122 1.00 95.25 233 ALA A C 1
ATOM 1841 O O . ALA A 1 233 ? -7.517 18.672 14.845 1.00 95.25 233 ALA A O 1
ATOM 1842 N N . ILE A 1 234 ? -8.292 16.654 14.199 1.00 91.62 234 ILE A N 1
ATOM 1843 C CA . ILE A 1 234 ? -8.112 16.861 12.757 1.00 91.62 234 ILE A CA 1
ATOM 1844 C C . ILE A 1 234 ? -9.084 17.939 12.268 1.00 91.62 234 ILE A C 1
ATOM 1846 O O . ILE A 1 234 ? -10.278 17.902 12.568 1.00 91.62 234 ILE A O 1
ATOM 1850 N N . ASP A 1 235 ? -8.570 18.874 11.472 1.00 92.25 235 ASP A N 1
ATOM 1851 C CA . ASP A 1 235 ? -9.389 19.810 10.708 1.00 92.25 235 ASP A CA 1
ATOM 1852 C C . ASP A 1 235 ? -9.692 19.184 9.340 1.00 92.25 235 ASP A C 1
ATOM 1854 O O . ASP A 1 235 ? -8.917 19.294 8.391 1.00 92.25 235 ASP A O 1
ATOM 1858 N N . TYR A 1 236 ? -10.803 18.448 9.258 1.00 91.19 236 TYR A N 1
ATOM 1859 C CA . TYR A 1 236 ? -11.133 17.643 8.079 1.00 91.19 236 TYR A CA 1
ATOM 1860 C C . TYR A 1 236 ? -11.404 18.488 6.831 1.00 91.19 236 TYR A C 1
ATOM 1862 O O . TYR A 1 236 ? -11.057 18.076 5.724 1.00 91.19 236 TYR A O 1
ATOM 1870 N N . GLU A 1 237 ? -11.991 19.673 6.991 1.00 91.12 237 GLU A N 1
ATOM 1871 C CA . GLU A 1 237 ? -12.228 20.586 5.873 1.00 91.12 237 GLU A CA 1
ATOM 1872 C C . GLU A 1 237 ? -10.899 21.154 5.360 1.00 91.12 237 GLU A C 1
ATOM 1874 O O . GLU A 1 237 ? -10.654 21.162 4.151 1.00 91.12 237 GLU A O 1
ATOM 1879 N N . GLN A 1 238 ? -10.000 21.560 6.262 1.00 89.88 238 GLN A N 1
ATOM 1880 C CA . GLN A 1 238 ? -8.675 22.041 5.876 1.00 89.88 238 GLN A CA 1
ATOM 1881 C C . GLN A 1 238 ? -7.830 20.941 5.213 1.00 89.88 238 GLN A C 1
ATOM 1883 O O . GLN A 1 238 ? -7.166 21.203 4.206 1.00 89.88 238 GLN A O 1
ATOM 1888 N N . ASP A 1 239 ? -7.848 19.725 5.759 1.00 85.00 239 ASP A N 1
ATOM 1889 C CA . ASP A 1 239 ? -6.964 18.640 5.330 1.00 85.00 239 ASP A CA 1
ATOM 1890 C C . ASP A 1 239 ? -7.489 17.887 4.093 1.00 85.00 239 ASP A C 1
ATOM 1892 O O . ASP A 1 239 ? -6.691 17.376 3.298 1.00 85.00 239 ASP A O 1
ATOM 1896 N N . PHE A 1 240 ? -8.813 17.837 3.881 1.00 85.44 240 PHE A N 1
ATOM 1897 C CA . PHE A 1 240 ? -9.444 17.063 2.797 1.00 85.44 240 PHE A CA 1
ATOM 1898 C C . PHE A 1 240 ? -10.333 17.885 1.842 1.00 85.44 240 PHE A C 1
ATOM 1900 O O . PHE A 1 240 ? -10.840 17.333 0.856 1.00 85.44 240 PHE A O 1
ATOM 1907 N N . GLY A 1 241 ? -10.493 19.194 2.064 1.00 87.94 241 GLY A N 1
ATOM 1908 C CA . GLY A 1 241 ? -11.276 20.095 1.209 1.00 87.94 241 GLY A CA 1
ATOM 1909 C C . GLY A 1 241 ? -12.767 19.748 1.187 1.00 87.94 241 GLY A C 1
ATOM 1910 O O . GLY A 1 241 ? -13.315 19.291 2.184 1.00 87.94 241 GLY A O 1
ATOM 1911 N N . GLU A 1 242 ? -13.413 19.885 0.021 1.00 88.50 242 GLU A N 1
ATOM 1912 C CA . GLU A 1 242 ? -14.848 19.576 -0.174 1.00 88.50 242 GLU A CA 1
ATOM 1913 C C . GLU A 1 242 ? -15.242 18.162 0.291 1.00 88.50 242 GLU A C 1
ATOM 1915 O O . GLU A 1 242 ? -16.396 17.912 0.617 1.00 88.50 242 GLU A O 1
ATOM 1920 N N . LYS A 1 243 ? -14.295 17.213 0.319 1.00 85.44 243 LYS A N 1
ATOM 1921 C CA . LYS A 1 243 ? -14.566 15.849 0.790 1.00 85.44 243 LYS A CA 1
ATOM 1922 C C . LYS A 1 243 ? -14.738 15.771 2.306 1.00 85.44 243 LYS A C 1
ATOM 1924 O O . LYS A 1 243 ? -15.484 14.915 2.757 1.00 85.44 243 LYS A O 1
ATOM 1929 N N . GLY A 1 244 ? -14.027 16.609 3.061 1.00 87.19 244 GLY A N 1
ATOM 1930 C CA . GLY A 1 244 ? -14.107 16.668 4.522 1.00 87.19 244 GLY A CA 1
ATOM 1931 C C . GLY A 1 244 ? -15.093 17.717 5.040 1.00 87.19 244 GLY A C 1
ATOM 1932 O O . GLY A 1 244 ? -15.302 17.808 6.247 1.00 87.19 244 GLY A O 1
ATOM 1933 N N . GLU A 1 245 ? -15.697 18.511 4.152 1.00 91.00 245 GLU A N 1
ATOM 1934 C CA . GLU A 1 245 ? -16.666 19.541 4.523 1.00 91.00 245 GLU A CA 1
ATOM 1935 C C . GLU A 1 245 ? -17.871 18.922 5.249 1.00 91.00 245 GLU A C 1
ATOM 1937 O O . GLU A 1 245 ? -18.517 17.993 4.761 1.00 91.00 245 GLU A O 1
ATOM 1942 N N . GLY A 1 246 ? -18.182 19.452 6.434 1.00 91.75 246 GLY A N 1
ATOM 1943 C CA . GLY A 1 246 ? -19.306 18.992 7.252 1.00 91.75 246 GLY A CA 1
ATOM 1944 C C . GLY A 1 246 ? -19.067 17.689 8.019 1.00 91.75 246 GLY A C 1
ATOM 1945 O O . GLY A 1 246 ? -19.983 17.243 8.705 1.00 91.75 246 GLY A O 1
ATOM 1946 N N . PHE A 1 247 ? -17.871 17.097 7.948 1.00 94.56 247 PHE A N 1
ATOM 1947 C CA . PHE A 1 247 ? -17.518 15.954 8.785 1.00 94.56 247 PHE A CA 1
ATOM 1948 C C . PHE A 1 247 ? -17.310 16.402 10.241 1.00 94.56 247 PHE A C 1
ATOM 1950 O O . PHE A 1 247 ? -16.370 17.142 10.537 1.00 94.56 247 PHE A O 1
ATOM 1957 N N . ASP A 1 248 ? -18.165 15.938 11.157 1.00 94.56 248 ASP A N 1
ATOM 1958 C CA . ASP A 1 248 ? -17.982 16.106 12.602 1.00 94.56 248 ASP A CA 1
ATOM 1959 C C . ASP A 1 248 ? -17.601 14.750 13.230 1.00 94.56 248 ASP A C 1
ATOM 1961 O O . ASP A 1 248 ? -18.407 13.816 13.220 1.00 94.56 248 ASP A O 1
ATOM 1965 N N . PRO A 1 249 ? -16.399 14.595 13.822 1.00 95.06 249 PRO A N 1
ATOM 1966 C CA . PRO A 1 249 ? -16.014 13.342 14.471 1.00 95.06 249 PRO A CA 1
ATOM 1967 C C . PRO A 1 249 ? -16.971 12.932 15.605 1.00 95.06 249 PRO A C 1
ATOM 1969 O O . PRO A 1 249 ? -17.066 11.744 15.926 1.00 95.06 249 PRO A O 1
ATOM 1972 N N . TYR A 1 250 ? -17.700 13.878 16.205 1.00 95.94 250 TYR A N 1
ATOM 1973 C CA . TYR A 1 250 ? -18.667 13.608 17.269 1.00 95.94 250 TYR A CA 1
ATOM 1974 C C . TYR A 1 250 ? -20.013 13.070 16.773 1.00 95.94 250 TYR A C 1
ATOM 1976 O O . TYR A 1 250 ? -20.804 12.610 17.599 1.00 95.94 250 TYR A O 1
ATOM 1984 N N . ASP A 1 251 ? -20.257 13.049 15.460 1.00 94.56 251 ASP A N 1
ATOM 1985 C CA . ASP A 1 251 ? -21.373 12.290 14.880 1.00 94.56 251 ASP A CA 1
ATOM 1986 C C . ASP A 1 251 ? -21.135 10.776 14.992 1.00 94.56 251 ASP A C 1
ATOM 1988 O O . ASP A 1 251 ? -22.074 9.980 14.968 1.00 94.56 251 ASP A O 1
ATOM 1992 N N . HIS A 1 252 ? -19.876 10.370 15.172 1.00 94.62 252 HIS A N 1
ATOM 1993 C CA . HIS A 1 252 ? -19.468 8.970 15.230 1.00 94.62 252 HIS A CA 1
ATOM 1994 C C . HIS A 1 252 ? -18.874 8.553 16.576 1.00 94.62 252 HIS A C 1
ATOM 1996 O O . HIS A 1 252 ? -18.798 7.356 16.861 1.00 94.62 252 HIS A O 1
ATOM 2002 N N . LEU A 1 253 ? -18.452 9.509 17.410 1.00 97.19 253 LEU A N 1
ATOM 2003 C CA . LEU A 1 253 ? -17.731 9.248 18.654 1.00 97.19 253 LEU A CA 1
ATOM 2004 C C . LEU A 1 253 ? -18.325 10.006 19.849 1.00 97.19 253 LEU A C 1
ATOM 2006 O O . LEU A 1 253 ? -18.719 11.167 19.726 1.00 97.19 253 LEU A O 1
ATOM 2010 N N . PRO A 1 254 ? -18.344 9.395 21.047 1.00 96.75 254 PRO A N 1
ATOM 2011 C CA . PRO A 1 254 ? -18.761 10.096 22.253 1.00 96.75 254 PRO A CA 1
ATOM 2012 C C . PRO A 1 254 ? -17.749 11.185 22.632 1.00 96.75 254 PRO A C 1
ATOM 2014 O O . PRO A 1 254 ? -16.539 10.996 22.515 1.00 96.75 254 PRO A O 1
ATOM 2017 N N . LYS A 1 255 ? -18.252 12.310 23.153 1.00 95.81 255 LYS A N 1
ATOM 2018 C CA . LYS A 1 255 ? -17.419 13.381 23.721 1.00 95.81 255 LYS A CA 1
ATOM 2019 C C . LYS A 1 255 ? -16.700 12.912 24.986 1.00 95.81 255 LYS A C 1
ATOM 2021 O O . LYS A 1 255 ? -17.215 12.067 25.716 1.00 95.81 255 LYS A O 1
ATOM 2026 N N . ASP A 1 256 ? -15.543 13.517 25.255 1.00 93.12 256 ASP A N 1
ATOM 2027 C CA . ASP A 1 256 ? -14.720 13.281 26.453 1.00 93.12 256 ASP A CA 1
ATOM 2028 C C . ASP A 1 256 ? -14.336 11.805 26.671 1.00 93.12 256 ASP A C 1
ATOM 2030 O O . ASP A 1 256 ? -14.199 11.334 27.805 1.00 93.12 256 ASP A O 1
ATOM 2034 N N . ALA A 1 257 ? -14.184 11.056 25.580 1.00 96.06 257 ALA A N 1
ATOM 2035 C CA . ALA A 1 257 ? -13.820 9.651 25.624 1.00 96.06 257 ALA A CA 1
ATOM 2036 C C . ALA A 1 257 ? -12.299 9.439 25.578 1.00 96.06 257 ALA A C 1
ATOM 2038 O O . ALA A 1 257 ? -11.509 10.370 25.457 1.00 96.06 257 ALA A O 1
ATOM 2039 N N . PHE A 1 258 ? -11.880 8.183 25.705 1.00 96.62 258 PHE A N 1
ATOM 2040 C CA . PHE A 1 258 ? -10.503 7.760 25.476 1.00 96.62 258 PHE A CA 1
ATOM 2041 C C . PHE A 1 258 ? -10.512 6.461 24.684 1.00 96.62 258 PHE A C 1
ATOM 2043 O O . PHE A 1 258 ? -11.489 5.707 24.728 1.00 96.62 258 PHE A O 1
ATOM 2050 N N . GLY A 1 259 ? -9.399 6.182 24.018 1.00 97.75 259 GLY A N 1
ATOM 2051 C CA . GLY A 1 25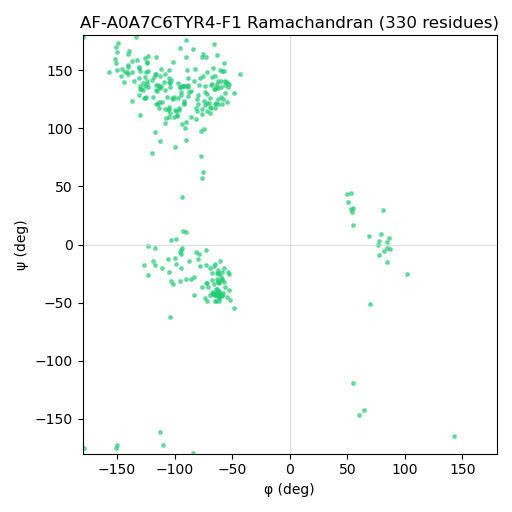9 ? -9.226 4.959 23.257 1.00 97.75 259 GLY A CA 1
ATOM 2052 C C . GLY A 1 259 ? -8.442 5.201 21.984 1.00 97.75 259 GLY A C 1
ATOM 2053 O O . GLY A 1 259 ? -7.827 6.254 21.794 1.00 97.75 259 GLY A O 1
ATOM 2054 N N . VAL A 1 260 ? -8.520 4.226 21.090 1.00 98.12 260 VAL A N 1
ATOM 2055 C CA . VAL A 1 260 ? -8.133 4.396 19.692 1.00 98.12 260 VAL A CA 1
ATOM 2056 C C . VAL A 1 260 ? -9.354 4.202 18.803 1.00 98.12 260 VAL A C 1
ATOM 2058 O O . VAL A 1 260 ? -10.158 3.297 19.018 1.00 98.12 260 VAL A O 1
ATOM 2061 N N . VAL A 1 261 ? -9.498 5.064 17.811 1.00 98.00 261 VAL A N 1
ATOM 2062 C CA . VAL A 1 261 ? -10.583 5.040 16.837 1.00 98.00 261 VAL A CA 1
ATOM 2063 C C . VAL A 1 261 ? -10.177 4.138 15.687 1.00 98.00 261 VAL A C 1
ATOM 2065 O O . VAL A 1 261 ? -9.082 4.281 15.137 1.00 98.00 261 VAL A O 1
ATOM 2068 N N . ILE A 1 262 ? -11.059 3.222 15.305 1.00 96.50 262 ILE A N 1
ATOM 2069 C CA . ILE A 1 262 ? -10.921 2.451 14.075 1.00 96.50 262 ILE A CA 1
ATOM 2070 C C . ILE A 1 262 ? -11.298 3.345 12.909 1.00 96.50 262 ILE A C 1
ATOM 2072 O O . ILE A 1 262 ? -12.455 3.709 12.738 1.00 96.50 262 ILE A O 1
ATOM 2076 N N . ILE A 1 263 ? -10.324 3.676 12.077 1.00 92.56 263 ILE A N 1
ATOM 2077 C CA . ILE A 1 263 ? -10.550 4.532 10.913 1.00 92.56 263 ILE A CA 1
ATOM 2078 C C . ILE A 1 263 ? -10.717 3.730 9.620 1.00 92.56 263 ILE A C 1
ATOM 2080 O O . ILE A 1 263 ? -11.259 4.238 8.642 1.00 92.56 263 ILE A O 1
ATOM 2084 N N . GLU A 1 264 ? -10.307 2.459 9.627 1.00 89.19 264 GLU A N 1
ATOM 2085 C CA . GLU A 1 264 ? -10.525 1.538 8.517 1.00 89.19 264 GLU A CA 1
ATOM 2086 C C . GLU A 1 264 ? -10.486 0.072 8.965 1.00 89.19 264 GLU A C 1
ATOM 2088 O O . GLU A 1 264 ? -9.734 -0.289 9.878 1.00 89.19 264 GLU A O 1
ATOM 2093 N N . VAL A 1 265 ? -11.260 -0.776 8.282 1.00 89.12 265 VAL A N 1
ATOM 2094 C CA . VAL A 1 265 ? -11.239 -2.234 8.423 1.00 89.12 265 VAL A CA 1
ATOM 2095 C C . VAL A 1 265 ? -11.122 -2.872 7.041 1.00 89.12 265 VAL A C 1
ATOM 2097 O O . VAL A 1 265 ? -12.052 -2.852 6.240 1.00 89.12 265 VAL A O 1
ATOM 2100 N N . ASN A 1 266 ? -9.980 -3.494 6.769 1.00 81.69 266 ASN A N 1
ATOM 2101 C CA . ASN A 1 266 ? -9.730 -4.195 5.518 1.00 81.69 266 ASN A CA 1
ATOM 2102 C C . ASN A 1 266 ? -10.682 -5.391 5.373 1.00 81.69 266 ASN A C 1
ATOM 2104 O O . ASN A 1 266 ? -10.663 -6.317 6.186 1.00 81.69 266 ASN A O 1
ATOM 2108 N N . SER A 1 267 ? -11.460 -5.395 4.290 1.00 79.56 267 SER A N 1
ATOM 2109 C CA . SER A 1 267 ? -12.486 -6.401 4.015 1.00 79.56 267 SER A CA 1
ATOM 2110 C C . SER A 1 267 ? -11.976 -7.823 3.787 1.00 79.56 267 SER A C 1
ATOM 2112 O O . SER A 1 267 ? -12.738 -8.778 3.906 1.00 79.56 267 SER A O 1
ATOM 2114 N N . THR A 1 268 ? -10.682 -7.985 3.520 1.00 73.75 268 THR A N 1
ATOM 2115 C CA . THR A 1 268 ? -10.019 -9.286 3.316 1.00 73.75 268 THR A CA 1
ATOM 2116 C C . THR A 1 268 ? -9.411 -9.855 4.604 1.00 73.75 268 THR A C 1
ATOM 2118 O O . THR A 1 268 ? -8.587 -10.778 4.579 1.00 73.75 268 THR A O 1
ATOM 2121 N N . ARG A 1 269 ? -9.738 -9.273 5.765 1.00 83.12 269 ARG A N 1
ATOM 2122 C CA . ARG A 1 269 ? -9.071 -9.574 7.037 1.00 83.12 269 ARG A CA 1
ATOM 2123 C C . ARG A 1 269 ? -10.043 -10.021 8.126 1.00 83.12 269 ARG A C 1
ATOM 2125 O O . ARG A 1 269 ? -11.225 -9.701 8.061 1.00 83.12 269 ARG A O 1
ATOM 2132 N N . PRO A 1 270 ? -9.557 -10.751 9.150 1.00 88.94 270 PRO A N 1
ATOM 2133 C CA . PRO A 1 270 ? -10.433 -11.409 10.119 1.00 88.94 270 PRO A CA 1
ATOM 2134 C C . PRO A 1 270 ? -11.298 -10.460 10.949 1.00 88.94 270 PRO A C 1
ATOM 2136 O O . PRO A 1 270 ? -12.345 -10.874 11.432 1.00 88.94 270 PRO A O 1
ATOM 2139 N N . SER A 1 271 ? -10.877 -9.202 11.124 1.00 93.00 271 SER A N 1
ATOM 2140 C CA . SER A 1 271 ? -11.682 -8.207 11.835 1.00 93.00 271 SER A CA 1
ATOM 2141 C C . SER A 1 271 ? -12.900 -7.731 11.042 1.00 93.00 271 SER A C 1
ATOM 2143 O O . SER A 1 271 ? -13.807 -7.153 11.642 1.00 93.00 271 SER A O 1
ATOM 2145 N N . TYR A 1 272 ? -12.938 -7.942 9.723 1.00 90.44 272 TYR A N 1
ATOM 2146 C CA . TYR A 1 272 ? -14.026 -7.458 8.883 1.00 90.44 272 TYR A CA 1
ATOM 2147 C C . TYR A 1 272 ? -15.369 -8.080 9.265 1.00 90.44 272 TYR A C 1
ATOM 2149 O O . TYR A 1 272 ? -15.482 -9.282 9.497 1.00 90.44 272 TYR A O 1
ATOM 2157 N N . GLY A 1 273 ? -16.398 -7.235 9.348 1.00 92.31 273 GLY A N 1
ATOM 2158 C CA . GLY A 1 273 ? -17.738 -7.620 9.793 1.00 92.31 273 GLY A CA 1
ATOM 2159 C C . GLY A 1 273 ? -17.884 -7.784 11.311 1.00 92.31 273 GLY A C 1
ATOM 2160 O O . GLY A 1 273 ? -19.009 -7.896 11.792 1.00 92.31 273 GLY A O 1
ATOM 2161 N N . ILE A 1 274 ? -16.783 -7.755 12.070 1.00 96.69 274 ILE A N 1
ATOM 2162 C CA . ILE A 1 274 ? -16.774 -7.841 13.538 1.00 96.69 274 ILE A CA 1
ATOM 2163 C C . ILE A 1 274 ? -16.508 -6.452 14.121 1.00 96.69 274 ILE A C 1
ATOM 2165 O O . ILE A 1 274 ? -17.358 -5.871 14.801 1.00 96.69 274 ILE A O 1
ATOM 2169 N N . ILE A 1 275 ? -15.333 -5.913 13.804 1.00 97.06 275 ILE A N 1
ATOM 2170 C CA . ILE A 1 275 ? -14.937 -4.537 14.094 1.00 97.06 275 ILE A CA 1
ATOM 2171 C C . ILE A 1 275 ? -15.385 -3.671 12.916 1.00 97.06 275 ILE A C 1
ATOM 2173 O O . ILE A 1 275 ? -15.350 -4.109 11.763 1.00 97.06 275 ILE A O 1
ATOM 2177 N N . GLN A 1 276 ? -15.828 -2.456 13.208 1.00 95.44 276 GLN A N 1
ATOM 2178 C CA . GLN A 1 276 ? -16.361 -1.514 12.233 1.00 95.44 276 GLN A CA 1
ATOM 2179 C C . GLN A 1 276 ? -15.596 -0.194 12.280 1.00 95.44 276 GLN A C 1
ATOM 2181 O O . GLN A 1 276 ? -14.974 0.152 13.287 1.00 95.44 276 GLN A O 1
ATOM 2186 N N . ARG A 1 277 ? -15.638 0.545 11.167 1.00 94.12 277 ARG A N 1
ATOM 2187 C CA . ARG A 1 277 ? -15.166 1.931 11.142 1.00 94.12 277 ARG A CA 1
ATOM 2188 C C . ARG A 1 277 ? -15.920 2.731 12.211 1.00 94.12 277 ARG A C 1
ATOM 2190 O O . ARG A 1 277 ? -17.111 2.523 12.412 1.00 94.12 277 ARG A O 1
ATOM 2197 N N . TYR A 1 278 ? -15.188 3.612 12.880 1.00 96.44 278 TYR A N 1
ATOM 2198 C CA . TYR A 1 278 ? -15.589 4.425 14.026 1.00 96.44 278 TYR A CA 1
ATOM 2199 C C . TYR A 1 278 ? -15.845 3.681 15.335 1.00 96.44 278 TYR A C 1
ATOM 2201 O O . TYR A 1 278 ? -16.220 4.310 16.322 1.00 96.44 278 TYR A O 1
ATOM 2209 N N . ASP A 1 279 ? -15.547 2.383 15.410 1.00 98.25 279 ASP A N 1
ATOM 2210 C CA . ASP A 1 279 ? -15.401 1.745 16.715 1.00 98.25 279 ASP A CA 1
ATOM 2211 C C . ASP A 1 279 ? -14.308 2.449 17.520 1.00 98.25 279 ASP A C 1
ATOM 2213 O O . ASP A 1 279 ? -13.157 2.546 17.086 1.00 98.25 279 ASP A O 1
ATOM 2217 N N . LEU A 1 280 ? -14.650 2.896 18.724 1.00 98.50 280 LEU A N 1
ATOM 2218 C CA . LEU A 1 280 ? -13.691 3.401 19.694 1.00 98.50 280 LEU A CA 1
ATOM 2219 C C . LEU A 1 280 ? -13.234 2.247 20.586 1.00 98.50 280 LEU A C 1
ATOM 2221 O O . LEU A 1 280 ? -13.932 1.865 21.526 1.00 98.50 280 LEU A O 1
ATOM 2225 N N . ILE A 1 281 ? -12.059 1.687 20.307 1.00 98.62 281 ILE A N 1
ATOM 2226 C CA . ILE A 1 281 ? -11.463 0.634 21.130 1.00 98.62 281 ILE A CA 1
ATOM 2227 C C . ILE A 1 281 ? -10.950 1.248 22.429 1.00 98.62 281 ILE A C 1
ATOM 2229 O O . ILE A 1 281 ? -10.037 2.075 22.419 1.00 98.62 281 ILE A O 1
ATOM 2233 N N . GLN A 1 282 ? -11.487 0.778 23.552 1.00 98.50 282 GLN A N 1
ATOM 2234 C CA . GLN A 1 282 ? -11.058 1.189 24.889 1.00 98.50 282 GLN A CA 1
ATOM 2235 C C . GLN A 1 282 ? -10.183 0.136 25.561 1.00 98.50 282 GLN A C 1
ATOM 2237 O O . GLN A 1 282 ? -9.280 0.490 26.323 1.00 98.50 282 GLN A O 1
ATOM 2242 N N . LYS A 1 283 ? -10.413 -1.153 25.266 1.00 98.62 283 LYS A N 1
ATOM 2243 C CA . LYS A 1 283 ? -9.557 -2.247 25.740 1.00 98.62 283 LYS A CA 1
ATOM 2244 C C . LYS A 1 283 ? -9.266 -3.280 24.665 1.00 98.62 283 LYS A C 1
ATOM 2246 O O . LYS A 1 283 ? -10.121 -3.599 23.844 1.00 98.62 283 LYS A O 1
ATOM 2251 N N . VAL A 1 284 ? -8.081 -3.871 24.757 1.00 98.44 284 VAL A N 1
ATOM 2252 C CA . VAL A 1 284 ? -7.659 -5.039 23.981 1.00 98.44 284 VAL A CA 1
ATOM 2253 C C . VAL A 1 284 ? -7.163 -6.103 24.950 1.00 98.44 284 VAL A C 1
ATOM 2255 O O . VAL A 1 284 ? -6.318 -5.821 25.795 1.00 98.44 284 VAL A O 1
ATOM 2258 N N . ASN A 1 285 ? -7.699 -7.321 24.866 1.00 97.38 285 ASN A N 1
ATOM 2259 C CA . ASN A 1 285 ? -7.394 -8.420 25.791 1.00 97.38 285 ASN A CA 1
ATOM 2260 C C . ASN A 1 285 ? -7.522 -8.010 27.277 1.00 97.38 285 ASN A C 1
ATOM 2262 O O . ASN A 1 285 ? -6.727 -8.413 28.124 1.00 97.38 285 ASN A O 1
ATOM 2266 N N . GLY A 1 286 ? -8.507 -7.157 27.585 1.00 96.94 286 GLY A N 1
ATOM 2267 C CA . GLY A 1 286 ? -8.748 -6.613 28.925 1.00 96.94 286 GLY A CA 1
ATOM 2268 C C . GLY A 1 286 ? -7.789 -5.500 29.375 1.00 96.94 286 GLY A C 1
ATOM 2269 O O . GLY A 1 286 ? -7.952 -4.987 30.481 1.00 96.94 286 GLY A O 1
ATOM 2270 N N . ILE A 1 287 ? -6.818 -5.104 28.549 1.00 98.06 287 ILE A N 1
ATOM 2271 C CA . ILE A 1 287 ? -5.868 -4.019 28.824 1.00 98.06 287 ILE A CA 1
ATOM 2272 C C . ILE A 1 287 ? -6.401 -2.728 28.205 1.00 98.06 287 ILE A C 1
ATOM 2274 O O . ILE A 1 287 ? -6.739 -2.716 27.025 1.00 98.06 287 ILE A O 1
ATOM 2278 N N . GLU A 1 288 ? -6.470 -1.648 28.985 1.00 98.31 288 GLU A N 1
ATOM 2279 C CA . GLU A 1 288 ? -6.833 -0.323 28.471 1.00 98.31 288 GLU A CA 1
ATOM 2280 C C . GLU A 1 288 ? -5.813 0.183 27.449 1.00 98.31 288 GLU A C 1
ATOM 2282 O O . GLU A 1 288 ? -4.604 0.058 27.650 1.00 98.31 288 GLU A O 1
ATOM 2287 N N . VAL A 1 289 ? -6.307 0.787 26.369 1.00 98.19 289 VAL A N 1
ATOM 2288 C CA . VAL A 1 289 ? -5.476 1.316 25.284 1.00 98.19 289 VAL A CA 1
ATOM 2289 C C . VAL A 1 289 ? -5.824 2.773 25.012 1.00 98.19 289 VAL A C 1
ATOM 2291 O O . VAL A 1 289 ? -6.993 3.145 25.028 1.00 98.19 289 VAL A O 1
ATOM 2294 N N . LYS A 1 290 ? -4.815 3.617 24.778 1.00 96.25 290 LYS A N 1
ATOM 2295 C CA . LYS A 1 290 ? -5.001 5.044 24.445 1.00 96.25 290 LYS A CA 1
ATOM 2296 C C . LYS A 1 290 ? -4.285 5.459 23.169 1.00 96.25 290 LYS A C 1
ATOM 2298 O O . LYS A 1 290 ? -4.562 6.515 22.618 1.00 96.25 290 LYS A O 1
ATOM 2303 N N . ASN A 1 291 ? -3.332 4.654 22.722 1.00 93.56 291 ASN A N 1
ATOM 2304 C CA . ASN A 1 291 ? -2.537 4.926 21.537 1.00 93.56 291 ASN A CA 1
ATOM 2305 C C . ASN A 1 291 ? -2.118 3.618 20.851 1.00 93.56 291 ASN A C 1
ATOM 2307 O O . ASN A 1 291 ? -2.308 2.517 21.376 1.00 93.56 291 ASN A O 1
ATOM 2311 N N . ASN A 1 292 ? -1.492 3.747 19.681 1.00 89.44 292 ASN A N 1
ATOM 2312 C CA . ASN A 1 292 ? -1.078 2.604 18.870 1.00 89.44 292 ASN A CA 1
ATOM 2313 C C . ASN A 1 292 ? -0.060 1.703 19.589 1.00 89.44 292 ASN A C 1
ATOM 2315 O O . ASN A 1 292 ? -0.083 0.489 19.400 1.00 89.44 292 ASN A O 1
ATOM 2319 N N . THR A 1 293 ? 0.803 2.260 20.445 1.00 91.38 293 THR A N 1
ATOM 2320 C CA . THR A 1 293 ? 1.778 1.471 21.216 1.00 91.38 293 THR A CA 1
ATOM 2321 C C . THR A 1 293 ? 1.077 0.582 22.239 1.00 91.38 293 THR A C 1
ATOM 2323 O O . THR A 1 293 ? 1.426 -0.592 22.362 1.00 91.38 293 THR A O 1
ATOM 2326 N N . ASP A 1 294 ? 0.057 1.097 22.927 1.00 96.88 294 ASP A N 1
ATOM 2327 C CA . ASP A 1 294 ? -0.725 0.317 23.890 1.00 96.88 294 ASP A CA 1
ATOM 2328 C C . ASP A 1 294 ? -1.424 -0.862 23.205 1.00 96.88 294 ASP A C 1
ATOM 2330 O O . ASP A 1 294 ? -1.349 -1.990 23.690 1.00 96.88 294 ASP A O 1
ATOM 2334 N N . VAL A 1 295 ? -2.038 -0.624 22.039 1.00 95.12 295 VAL A N 1
ATOM 2335 C CA . VAL A 1 295 ? -2.695 -1.676 21.247 1.00 95.12 295 VAL A CA 1
ATOM 2336 C C . VAL A 1 295 ? -1.699 -2.744 20.816 1.00 95.12 295 VAL A C 1
ATOM 2338 O O . VAL A 1 295 ? -1.950 -3.931 21.013 1.00 95.12 295 VAL A O 1
ATOM 2341 N N . MET A 1 296 ? -0.551 -2.344 20.267 1.00 90.69 296 MET A N 1
ATOM 2342 C CA . MET A 1 296 ? 0.475 -3.291 19.824 1.00 90.69 296 MET A CA 1
ATOM 2343 C C . MET A 1 296 ? 1.032 -4.108 20.996 1.00 90.69 296 MET A C 1
ATOM 2345 O O . MET A 1 296 ? 1.241 -5.312 20.858 1.00 90.69 296 MET A O 1
ATOM 2349 N N . ASN A 1 297 ? 1.207 -3.492 22.167 1.00 92.94 297 ASN A N 1
ATOM 2350 C CA . ASN A 1 297 ? 1.621 -4.195 23.381 1.00 92.94 297 ASN A CA 1
ATOM 2351 C C . ASN A 1 297 ? 0.548 -5.174 23.882 1.00 92.94 297 ASN A C 1
ATOM 2353 O O . ASN A 1 297 ? 0.884 -6.285 24.291 1.00 92.94 297 ASN A O 1
ATOM 2357 N N . ALA A 1 298 ? -0.729 -4.787 23.838 1.00 95.31 298 ALA A N 1
ATOM 2358 C CA . ALA A 1 298 ? -1.846 -5.618 24.282 1.00 95.31 298 ALA A CA 1
ATOM 2359 C C . ALA A 1 298 ? -2.134 -6.802 23.339 1.00 95.31 298 ALA A C 1
ATOM 2361 O O . ALA A 1 298 ? -2.522 -7.883 23.794 1.00 95.31 298 ALA A O 1
ATOM 2362 N N . LEU A 1 299 ? -1.921 -6.623 22.032 1.00 92.88 299 LEU A N 1
ATOM 2363 C CA . LEU A 1 299 ? -2.004 -7.691 21.030 1.00 92.88 299 LEU A CA 1
ATOM 2364 C C . LEU A 1 299 ? -0.773 -8.606 21.059 1.00 92.88 299 LEU A C 1
ATOM 2366 O O . LEU A 1 299 ? -0.891 -9.813 20.839 1.00 92.88 299 LEU A O 1
ATOM 2370 N N . GLY A 1 300 ? 0.410 -8.045 21.314 1.00 89.69 300 GLY A N 1
ATOM 2371 C CA . GLY A 1 300 ? 1.673 -8.749 21.139 1.00 89.69 300 GLY A CA 1
ATOM 2372 C C . GLY A 1 300 ? 1.876 -9.195 19.687 1.00 89.69 300 GLY A C 1
ATOM 2373 O O . GLY A 1 300 ? 1.456 -8.535 18.738 1.00 89.69 300 GLY A O 1
ATOM 2374 N N . THR A 1 301 ? 2.538 -10.339 19.493 1.00 86.06 301 THR A N 1
ATOM 2375 C CA . THR A 1 301 ? 2.633 -10.945 18.157 1.00 86.06 301 THR A CA 1
ATOM 2376 C C . THR A 1 301 ? 1.293 -11.573 17.784 1.00 86.06 301 THR A C 1
ATOM 2378 O O . THR A 1 301 ? 0.785 -12.435 18.502 1.00 86.06 301 THR A O 1
ATOM 2381 N N . ILE A 1 302 ? 0.733 -11.147 16.650 1.00 87.12 302 ILE A N 1
ATOM 2382 C CA . ILE A 1 302 ? -0.489 -11.734 16.098 1.00 87.12 302 ILE A CA 1
ATOM 2383 C C . ILE A 1 302 ? -0.167 -13.125 15.543 1.00 87.12 302 ILE A C 1
ATOM 2385 O O . ILE A 1 302 ? 0.677 -13.263 14.656 1.00 87.12 302 ILE A O 1
ATOM 2389 N N . GLU A 1 303 ? -0.839 -14.155 16.055 1.00 86.31 303 GLU A N 1
ATOM 2390 C CA . GLU A 1 303 ? -0.611 -15.554 15.675 1.00 86.31 303 GLU A CA 1
ATOM 2391 C C . GLU A 1 303 ? -1.878 -16.185 15.085 1.00 86.31 303 GLU A C 1
ATOM 2393 O O . GLU A 1 303 ? -2.985 -15.952 15.568 1.00 86.31 303 GLU A O 1
ATOM 2398 N N . SER A 1 304 ? -1.707 -17.023 14.060 1.00 85.44 304 SER A N 1
ATOM 2399 C CA . SER A 1 304 ? -2.797 -17.838 13.508 1.00 85.44 304 SER A CA 1
ATOM 2400 C C . SER A 1 304 ? -3.339 -18.813 14.560 1.00 85.44 304 SER A C 1
ATOM 2402 O O . SER A 1 304 ? -2.587 -19.366 15.364 1.00 85.44 304 SER A O 1
ATOM 2404 N N . GLY A 1 305 ? -4.658 -18.993 14.578 1.00 88.12 305 GLY A N 1
ATOM 2405 C CA . GLY A 1 305 ? -5.399 -19.801 15.544 1.00 88.12 305 GLY A CA 1
ATOM 2406 C C . GLY A 1 305 ? -5.705 -19.112 16.878 1.00 88.12 305 GLY A C 1
ATOM 2407 O O . GLY A 1 305 ? -6.409 -19.704 17.696 1.00 88.12 305 GLY A O 1
ATOM 2408 N N . LYS A 1 306 ? -5.206 -17.891 17.130 1.00 93.19 306 LYS A N 1
ATOM 2409 C CA . LYS A 1 306 ? -5.513 -17.136 18.358 1.00 93.19 306 LYS A CA 1
ATOM 2410 C C . LYS A 1 306 ? -6.756 -16.259 18.209 1.00 93.19 306 LYS A C 1
ATOM 2412 O O . LYS A 1 306 ? -7.043 -15.740 17.131 1.00 93.19 306 LYS A O 1
ATOM 2417 N N . THR A 1 307 ? -7.437 -16.057 19.335 1.00 95.69 307 THR A N 1
ATOM 2418 C CA . THR A 1 307 ? -8.550 -15.113 19.492 1.00 95.69 307 THR A CA 1
ATOM 2419 C C . THR A 1 307 ? -8.074 -13.872 20.236 1.00 95.69 307 THR A C 1
ATOM 2421 O O . THR A 1 307 ? -7.391 -13.988 21.255 1.00 95.69 307 THR A O 1
ATOM 2424 N N . TYR A 1 308 ? -8.462 -12.701 19.744 1.00 97.06 308 TYR A N 1
ATOM 2425 C CA . TYR A 1 308 ? -8.191 -11.397 20.342 1.00 97.06 308 TYR A CA 1
ATOM 2426 C C . TYR A 1 308 ? -9.508 -10.741 20.748 1.00 97.06 308 TYR A C 1
ATOM 2428 O O . TYR A 1 308 ? -10.458 -10.741 19.966 1.00 97.06 308 TYR A O 1
ATOM 2436 N N . GLN A 1 309 ? -9.562 -10.203 21.965 1.00 98.12 309 GLN A N 1
ATOM 2437 C CA . GLN A 1 309 ? -10.768 -9.598 22.533 1.00 98.12 309 GLN A CA 1
ATOM 2438 C C . GLN A 1 309 ? -10.676 -8.075 22.504 1.00 98.12 309 GLN A C 1
ATOM 2440 O O . GLN A 1 309 ? -9.628 -7.514 22.828 1.00 98.12 309 GLN A O 1
ATOM 2445 N N . PHE A 1 310 ? -11.778 -7.414 22.167 1.00 98.50 310 PHE A N 1
ATOM 2446 C CA . PHE A 1 310 ? -11.875 -5.962 22.065 1.00 98.50 310 PHE A CA 1
ATOM 2447 C C . PHE A 1 310 ? -13.102 -5.462 22.821 1.00 98.50 310 PHE A C 1
ATOM 2449 O O . PHE A 1 310 ? -14.210 -5.935 22.586 1.00 98.50 310 PHE A O 1
ATOM 2456 N N . GLU A 1 311 ? -12.904 -4.476 23.690 1.00 98.62 311 GLU A N 1
ATOM 2457 C CA . GLU A 1 311 ? -13.990 -3.684 24.266 1.00 98.62 311 GLU A CA 1
ATOM 2458 C C . GLU A 1 311 ? -14.073 -2.382 23.477 1.00 98.62 311 GLU A C 1
ATOM 2460 O O . GLU A 1 311 ? -13.120 -1.592 23.490 1.00 98.62 311 GLU A O 1
ATOM 2465 N N . VAL A 1 312 ? -15.183 -2.185 22.767 1.00 98.31 312 VAL A N 1
ATOM 2466 C CA . VAL A 1 312 ? -15.380 -1.035 21.880 1.00 98.31 312 VAL A CA 1
ATOM 2467 C C . VAL A 1 312 ? -16.629 -0.256 22.253 1.00 98.31 312 VAL A C 1
ATOM 2469 O O . VAL A 1 312 ? -17.609 -0.832 22.726 1.00 98.31 312 VAL A O 1
ATOM 2472 N N . VAL A 1 313 ? -16.607 1.048 22.003 1.00 98.31 313 VAL A N 1
ATOM 2473 C CA . VAL A 1 313 ? -17.801 1.892 21.986 1.00 98.31 313 VAL A CA 1
ATOM 2474 C C . VAL A 1 313 ? -18.176 2.152 20.532 1.00 98.31 313 VAL A C 1
ATOM 2476 O O . VAL A 1 313 ? -17.334 2.599 19.757 1.00 98.31 313 VAL A O 1
ATOM 2479 N N . ARG A 1 314 ? -19.425 1.857 20.166 1.00 98.00 314 ARG A N 1
ATOM 2480 C CA . ARG A 1 314 ? -19.946 1.978 18.798 1.00 98.00 314 ARG A CA 1
ATOM 2481 C C . ARG A 1 314 ? -21.195 2.848 18.781 1.00 98.00 314 ARG A C 1
ATOM 2483 O O . ARG A 1 314 ? -22.068 2.680 19.632 1.00 98.00 314 ARG A O 1
ATOM 2490 N N . PHE A 1 315 ? -21.295 3.748 17.808 1.00 97.31 315 PHE A N 1
ATOM 2491 C CA . PHE A 1 315 ? -22.523 4.496 17.555 1.00 97.31 315 PHE A CA 1
ATOM 2492 C C . PHE A 1 315 ? -23.586 3.600 16.910 1.00 97.31 315 PHE A C 1
ATOM 2494 O O . PHE A 1 315 ? -23.317 2.882 15.947 1.00 97.31 315 PHE A O 1
ATOM 2501 N N . ASN A 1 316 ? -24.797 3.641 17.448 1.00 94.62 316 ASN A N 1
ATOM 2502 C CA . ASN A 1 316 ? -25.949 2.906 16.962 1.00 94.62 316 ASN A CA 1
ATOM 2503 C C . ASN A 1 316 ? -26.926 3.887 16.312 1.00 94.62 316 ASN A C 1
ATOM 2505 O O . ASN A 1 316 ? -27.636 4.622 17.001 1.00 94.62 316 ASN A O 1
ATOM 2509 N N . GLU A 1 317 ? -26.967 3.883 14.981 1.00 91.25 317 GLU A N 1
ATOM 2510 C CA . GLU A 1 317 ? -27.811 4.791 14.196 1.00 91.25 317 GLU A CA 1
ATOM 2511 C C . GLU A 1 317 ? -29.313 4.593 14.458 1.00 91.25 317 GLU A C 1
ATOM 2513 O O . GLU A 1 317 ? -30.079 5.554 14.409 1.00 91.25 317 GLU A O 1
ATOM 2518 N N . GLU A 1 318 ? -29.756 3.371 14.776 1.00 92.31 318 GLU A N 1
ATOM 2519 C CA . GLU A 1 318 ? -31.178 3.083 15.014 1.00 92.31 318 GLU A CA 1
ATOM 2520 C C . GLU A 1 318 ? -31.677 3.696 16.325 1.00 92.31 318 GLU A C 1
ATOM 2522 O O . GLU A 1 318 ? -32.824 4.141 16.423 1.00 92.31 318 GLU A O 1
ATOM 2527 N N . THR A 1 319 ? -30.822 3.702 17.349 1.00 94.19 319 THR A N 1
ATOM 2528 C CA . THR A 1 319 ? -31.156 4.214 18.686 1.00 94.19 319 THR A CA 1
ATOM 2529 C C . THR A 1 319 ? -30.630 5.624 18.930 1.00 94.19 319 THR A C 1
ATOM 2531 O O . THR A 1 319 ? -31.039 6.257 19.906 1.00 94.19 319 THR A O 1
ATOM 2534 N N . ASN A 1 320 ? -29.764 6.125 18.044 1.00 92.94 320 ASN A N 1
ATOM 2535 C CA . ASN A 1 320 ? -29.032 7.379 18.187 1.00 92.94 320 ASN A CA 1
ATOM 2536 C C . ASN A 1 320 ? -28.271 7.447 19.529 1.00 92.94 320 ASN A C 1
ATOM 2538 O O . ASN A 1 320 ? -28.339 8.444 20.254 1.00 92.94 320 ASN A O 1
ATOM 2542 N N . ALA A 1 321 ? -27.608 6.345 19.893 1.00 95.19 321 ALA A N 1
ATOM 2543 C CA . ALA A 1 321 ? -26.888 6.178 21.154 1.00 95.19 321 ALA A CA 1
ATOM 2544 C C . ALA A 1 321 ? -25.562 5.429 20.956 1.00 95.19 321 ALA A C 1
ATOM 2546 O O . ALA A 1 321 ? -25.323 4.828 19.914 1.00 95.19 321 ALA A O 1
ATOM 2547 N N . PHE A 1 322 ? -24.699 5.459 21.972 1.00 97.25 322 PHE A N 1
ATOM 2548 C CA . PHE A 1 322 ? -23.440 4.717 21.979 1.00 97.25 322 PHE A CA 1
ATOM 2549 C C . PHE A 1 322 ? -23.568 3.447 22.821 1.00 97.25 322 PHE A C 1
ATOM 2551 O O . PHE A 1 322 ? -23.910 3.521 24.003 1.00 97.25 322 PHE A O 1
ATOM 2558 N N . ASP A 1 323 ? -23.242 2.304 22.223 1.00 97.12 323 ASP A N 1
ATOM 2559 C CA . ASP A 1 323 ? -23.257 0.994 22.868 1.00 97.12 323 ASP A CA 1
ATOM 2560 C C . ASP A 1 323 ? -21.827 0.527 23.171 1.00 97.12 323 ASP A C 1
ATOM 2562 O O . ASP A 1 323 ? -20.921 0.676 22.350 1.00 97.12 323 ASP A O 1
ATOM 2566 N N . THR A 1 324 ? -21.619 -0.083 24.341 1.00 97.44 324 THR A N 1
ATOM 2567 C CA . THR A 1 324 ? -20.364 -0.779 24.662 1.00 97.44 324 THR A CA 1
ATOM 2568 C C . THR A 1 324 ? -20.481 -2.249 24.277 1.00 97.44 324 THR A C 1
ATOM 2570 O O . THR A 1 324 ? -21.340 -2.968 24.792 1.00 97.44 324 THR A O 1
ATOM 2573 N N . LEU A 1 325 ? -19.594 -2.711 23.399 1.00 98.00 325 LEU A N 1
ATOM 2574 C CA . LEU A 1 325 ? -19.590 -4.062 22.849 1.00 98.00 325 LEU A CA 1
ATOM 2575 C C . LEU A 1 325 ? -18.308 -4.803 23.237 1.00 98.00 325 LEU A C 1
ATOM 2577 O O . LEU A 1 325 ? -17.226 -4.222 23.289 1.00 98.00 325 LEU A O 1
ATOM 2581 N N . GLN A 1 326 ? -18.440 -6.107 23.472 1.00 98.06 326 GLN A N 1
ATOM 2582 C CA . GLN A 1 326 ? -17.315 -7.033 23.605 1.00 98.06 326 GLN A CA 1
ATOM 2583 C C . GLN A 1 326 ? -17.238 -7.859 22.324 1.00 98.06 326 GLN A C 1
ATOM 2585 O O . GLN A 1 326 ? -18.180 -8.582 21.995 1.00 98.06 326 GLN A O 1
ATOM 2590 N N . LEU A 1 327 ? -16.140 -7.721 21.593 1.00 98.12 327 LEU A N 1
ATOM 2591 C CA . LEU A 1 327 ? -15.922 -8.343 20.294 1.00 98.12 327 LEU A CA 1
ATOM 2592 C C . LEU A 1 327 ? -14.755 -9.323 20.371 1.00 98.12 327 LEU A C 1
ATOM 2594 O O . LEU A 1 327 ? -13.776 -9.087 21.077 1.00 98.12 327 LEU A O 1
ATOM 2598 N N . GLU A 1 328 ? -14.834 -10.403 19.600 1.00 97.44 328 GLU A N 1
ATOM 2599 C CA . GLU A 1 328 ? -13.764 -11.391 19.487 1.00 97.44 328 GLU A CA 1
ATOM 2600 C C . GLU A 1 328 ? -13.376 -11.573 18.023 1.00 97.44 328 GLU A C 1
ATOM 2602 O O . GLU A 1 328 ? -14.228 -11.851 17.181 1.00 97.44 328 GLU A O 1
ATOM 2607 N N . VAL A 1 329 ? -12.085 -11.444 17.719 1.00 95.81 329 VAL A N 1
ATOM 2608 C CA . VAL A 1 329 ? -11.536 -11.683 16.381 1.00 95.81 329 VAL A CA 1
ATOM 2609 C C . VAL A 1 329 ? -10.614 -12.891 16.429 1.00 95.81 329 VAL A C 1
ATOM 2611 O O . VAL A 1 329 ? -9.623 -12.897 17.161 1.00 95.81 329 VAL A O 1
ATOM 2614 N N . VAL A 1 330 ? -10.923 -13.909 15.630 1.00 92.50 330 VAL A N 1
ATOM 2615 C CA . VAL A 1 330 ? -10.105 -15.120 15.494 1.00 92.50 330 VAL A CA 1
ATOM 2616 C C . VAL A 1 330 ? -9.216 -14.983 14.268 1.00 92.50 330 VAL A C 1
ATOM 2618 O O . VAL A 1 330 ? -9.717 -14.750 13.172 1.00 92.50 330 VAL A O 1
ATOM 2621 N N . ILE A 1 331 ? -7.905 -15.160 14.424 1.00 87.88 331 ILE A N 1
ATOM 2622 C CA . ILE A 1 331 ? -6.986 -15.215 13.282 1.00 87.88 331 ILE A CA 1
ATOM 2623 C C . ILE A 1 331 ? -7.032 -16.633 12.699 1.00 87.88 331 ILE A C 1
ATOM 2625 O O . ILE A 1 331 ? -6.704 -17.578 13.417 1.00 87.88 331 ILE A O 1
ATOM 2629 N N . PRO A 1 332 ? -7.453 -16.811 11.439 1.00 77.50 332 PRO A N 1
ATOM 2630 C CA . PRO A 1 332 ? -7.743 -18.123 10.873 1.00 77.50 332 PRO A CA 1
ATOM 2631 C C . PRO A 1 332 ? -6.509 -18.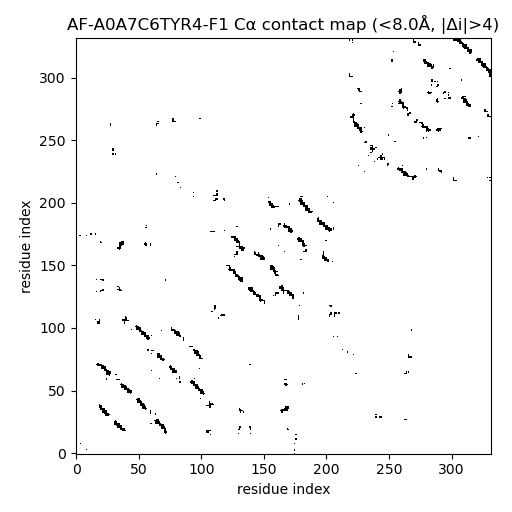848 10.317 1.00 77.50 332 PRO A C 1
ATOM 2633 O O . PRO A 1 332 ? -5.364 -18.363 10.489 1.00 77.50 332 PRO A O 1
#

Nearest PDB structures (foldseek):
  2qf0-assembly1_A  TM=8.343E-01  e=9.771E-15  Escherichia coli K-12
  3ufa-assembly1_A  TM=7.154E-01  e=2.037E-08  Staphylococcus aureus subsp. aureus NCTC 8325
  2w7s-assembly1_A  TM=7.364E-01  e=2.717E-07  Staphylococcus aureus
  2as9-assembly1_A  TM=6.850E-01  e=1.188E-07  Staphylococcus aureus
  6yv5-assembly1_A  TM=6.301E-01  e=7.741E-07  Staphylococcus aureus

Solvent-accessible surface area (backbone atoms only — not comparable to full-atom values): 17837 Å² total; per-residue (Å²): 129,82,82,70,52,73,68,56,45,53,53,51,51,57,59,55,35,48,20,33,29,36,36,42,21,16,44,59,89,44,79,74,43,64,19,11,18,27,29,39,46,72,44,85,51,69,97,82,21,30,38,37,34,27,42,27,27,19,81,64,50,72,77,39,65,44,34,37,38,34,39,69,89,71,48,76,36,68,30,46,83,46,67,50,84,66,45,101,89,40,91,54,63,40,20,39,33,41,30,66,40,77,70,91,70,57,63,48,68,52,52,33,58,79,70,71,50,73,79,85,82,56,73,68,42,45,25,34,33,38,16,22,40,83,45,80,92,38,66,54,41,69,36,54,83,18,30,29,73,44,80,58,99,68,36,39,30,29,66,27,66,69,50,67,15,22,34,11,3,44,24,23,36,77,88,68,49,72,48,20,32,26,39,78,52,71,44,75,58,98,86,41,81,43,78,58,69,27,28,18,42,33,35,55,56,53,24,56,51,45,73,72,46,56,81,71,73,64,78,62,57,37,71,32,76,41,27,38,75,59,60,68,65,58,58,40,39,81,75,52,39,83,78,21,54,90,68,54,62,66,82,44,39,74,81,96,68,75,8,25,29,23,52,37,51,42,79,92,25,56,30,37,93,74,55,52,65,45,26,30,33,36,23,34,68,86,37,76,28,54,38,70,66,43,46,48,64,51,60,53,80,74,50,72,75,41,74,48,39,35,36,27,41,34,64,36,82,91,77,74,42,76,45,82,45,83,44,76,35,54,35,115

Radius of gyration: 21.69 Å; Cα contacts (8 Å, |Δi|>4): 794; chains: 1; bounding box: 56×50×63 Å